Protein 2WQM (pdb70)

InterPro domains:
  IPR000719 Protein kinase domain [PF00069] (34-286)
  IPR000719 Protein kinase domain [PS50011] (34-299)
  IPR000719 Protein kinase domain [SM00220] (34-299)
  IPR001245 Serine-threonine/tyrosine-protein kinase, catalytic domain [PR00109] (111-124)
  IPR001245 Serine-threonine/tyrosine-protein kinase, catalytic domain [PR00109] (151-169)
  IPR001245 Serine-threonine/tyrosine-protein kinase, catalytic domain [PR00109] (217-239)
  IPR001245 Serine-threonine/tyrosine-protein kinase, catalytic domain [PR00109] (263-285)
  IPR008271 Serine/threonine-protein kinase, active site [PS00108] (157-169)
  IPR011009 Protein kinase-like domain superfamily [SSF56112] (18-290)
  IPR017441 Protein kinase, ATP binding site [PS00107] (40-63)

Foldseek 3Di:
DDDDPVQFPADCNQKDFDAFDQDVLTWTWIARNVPRAIWIKGKAQCVVPHDPVRVVVVVVLLVLQQVFDDQQAWHFPDWYADPNIIITIIRDQDAFWQLVVLVVCVVVVHADFPLRLLVLLLLVLVRLVSCVVSVHAQAADDGRQFGAHPVRRTYRHHHVHPDAALCVLVPHDDHQLVSLQSSLQRLVCNGVVDGQQPDDSVVSNVCLQVVVGDQGDCVRDPPLSRVLSVQSSNSDSVSHDGSVVSSVSSVVSNVVVD

Nearest PDB structures (foldseek):
  2wqm-assembly1_A  TM=1.004E+00  e=1.353E-52  Homo sapiens
  2wqn-assembly1_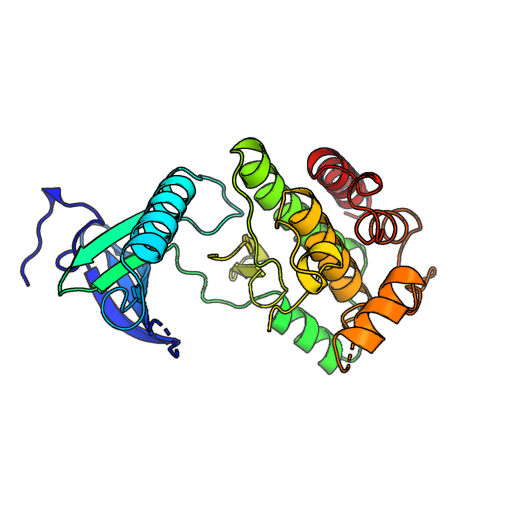A  TM=1.000E+00  e=7.959E-50  Homo sapiens
  5de2-assembly2_B  TM=9.381E-01  e=1.189E-43  Homo sapiens
  8sxn-assembly1_B  TM=9.580E-01  e=3.979E-42  Homo sapiens
  6s75-assembly4_D  TM=9.572E-01  e=4.202E-39  Homo sapiens

Radius of gyration: 19.49 Å; Cα contacts 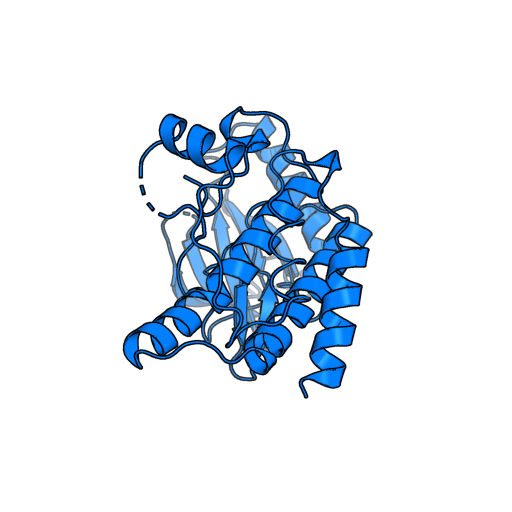(8 Å, |Δi|>4): 424; chains: 1; bounding box: 38×60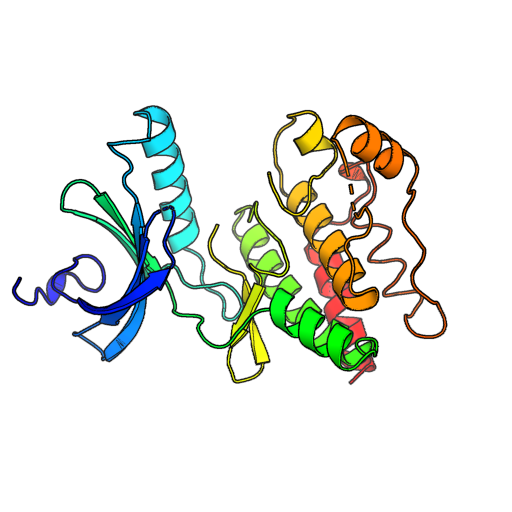×42 Å

Solvent-accessible surface area: 12974 Å² total; per-residue (Å²): 140,81,73,119,88,115,63,25,41,66,7,26,16,0,13,148,73,96,119,100,70,29,74,94,47,66,24,43,67,0,18,0,74,74,81,56,48,77,0,10,0,46,47,34,69,3,83,114,95,57,67,73,71,40,63,61,95,32,64,56,44,16,66,86,3,60,125,4,101,40,92,15,5,4,58,7,72,1,16,26,80,53,104,92,37,4,0,13,0,7,36,35,22,91,56,17,28,2,29,85,11,9,112,104,34,99,146,130,181,131,64,0,35,26,142,24,0,0,91,23,1,14,36,2,0,16,0,0,52,24,0,12,75,106,161,6,21,0,117,45,4,55,2,50,14,0,44,4,34,93,118,21,52,1,26,0,1,32,65,146,84,111,20,35,2,10,16,85,20,101,146,90,56,43,65,52,36,0,0,1,2,6,0,0,2,0,0,6,11,0,0,31,14,85,23,3,22,184,160,90,91,153,38,26,24,94,32,2,100,132,75,80,32,86,120,16,50,82,116,96,1,33,88,76,0,48,81,3,2,63,56,0,5,37,31,56,35,150,136,4,20,93,8,71,110,0,34,68,10,0,90,143,11,61,72,99,41,101

B-factor: mean 45.1, std 18.8, range [15.1, 136.41]

Organism: Homo sapiens (NCBI:txid9606)

GO terms:
  GO:0005515 protein binding (F, IPI)
  GO:0005815 microtubule organizing center (C, IDA)
  GO:0140677 molecular function activator activity (F, IDA)
  GO:0004674 protein serine/threonine kinase activity (F, IDA)
  GO:1900227 positive regulation of NLRP3 inflammasome complex assembly (P, IDA)
  GO:0006468 protein phosphorylation (P, IDA)
  GO:0007346 regulation of mitotic cell cycle (P, IDA)
  GO:0005737 cytoplasm (C, EXP)
  GO:0106310 protein serine kinase activity (F, EXP)
  GO:0051225 spindle assembly (P, TAS)
  GO:0007346 regulation of mitotic cell cycle (P, TAS)
  GO:0032206 positive regulation of telomere maintenance (P, IMP)
  GO:0005654 nucleoplasm (C, IDA)
  GO:0043549 regulation of kinase activity (P, IDA)

CATH classification: 3.30.200.20 (+1 more: 1.10.510.10)

Structure (mmCIF, N/CA/C/O backbone):
data_2WQM
#
_entry.id   2WQM
#
_cell.length_a   46.937
_cell.length_b   132.322
_cell.length_c   133.366
_cell.angle_alpha   90.00
_cell.angle_beta   90.00
_cell.angle_gamma   90.00
#
_symmetry.space_group_name_H-M   'I 2 2 2'
#
loop_
_entity.id
_entity.type
_entity.pdbx_description
1 polymer 'SERINE/THREONINE-PROTEIN KINASE NEK7'
2 non-polymer 'SULFATE ION'
3 non-polymer 'NICKEL (II) ION'
4 water water
#
loop_
_atom_site.group_PDB
_atom_site.id
_atom_site.type_symbol
_atom_site.label_atom_id
_atom_site.label_alt_id
_atom_site.label_comp_id
_atom_site.label_asym_id
_atom_site.label_entity_id
_atom_site.label_seq_id
_atom_site.pdbx_PDB_ins_code
_atom_site.Cartn_x
_atom_site.Cartn_y
_atom_site.Cartn_z
_atom_site.occupancy
_atom_site.B_iso_or_equiv
_atom_site.auth_seq_id
_atom_site.auth_comp_id
_atom_site.auth_asym_id
_atom_site.auth_atom_id
_atom_site.pdbx_PDB_model_num
ATOM 1 N N . LYS A 1 20 ? 8.252 54.949 27.402 1.00 85.66 20 LYS A N 1
ATOM 2 C CA . LYS A 1 20 ? 7.456 55.967 28.081 1.00 86.05 20 LYS A CA 1
ATOM 3 C C . LYS A 1 20 ? 7.391 55.725 29.592 1.00 81.01 20 LYS A C 1
ATOM 4 O O . LYS A 1 20 ? 8.137 54.903 30.133 1.00 82.04 20 LYS A O 1
ATOM 6 N N . ALA A 1 21 ? 6.497 56.444 30.267 1.00 71.40 21 ALA A N 1
ATOM 7 C CA . ALA A 1 21 ? 6.375 56.362 31.723 1.00 63.65 21 ALA A CA 1
ATOM 8 C C . ALA A 1 21 ? 5.503 55.191 32.204 1.00 50.94 21 ALA A C 1
ATOM 9 O O . ALA A 1 21 ? 4.511 54.832 31.565 1.00 51.76 21 ALA A O 1
ATOM 11 N N . LEU A 1 22 ? 5.898 54.621 33.342 1.00 51.07 22 LEU A N 1
ATOM 12 C CA . LEU A 1 22 ? 5.194 53.532 34.032 1.00 44.93 22 LEU A CA 1
ATOM 13 C C . LEU A 1 22 ? 3.695 53.804 34.098 1.00 52.61 22 LEU A C 1
ATOM 14 O O . LEU A 1 22 ? 3.284 54.926 34.397 1.00 49.64 22 LEU A O 1
ATOM 19 N N . ARG A 1 23 ? 2.890 52.777 33.824 1.00 46.85 23 ARG A N 1
ATOM 20 C CA . ARG A 1 23 ? 1.433 52.831 33.981 1.00 40.30 23 ARG A CA 1
ATOM 21 C C . ARG A 1 23 ? 0.960 51.653 34.827 1.00 33.56 23 ARG A C 1
ATOM 22 O O . ARG A 1 23 ? 0.575 50.611 34.291 1.00 34.67 23 ARG A O 1
ATOM 30 N N . PRO A 1 24 ? 1.015 51.800 36.154 1.00 33.88 24 PRO A N 1
ATOM 31 C CA . PRO A 1 24 ? 0.865 50.664 37.076 1.00 40.09 24 PRO A CA 1
ATOM 32 C C . PRO A 1 24 ? -0.486 49.963 36.982 1.00 45.92 24 PRO A C 1
ATOM 33 O O . PRO A 1 24 ? -0.546 48.742 37.172 1.00 49.15 24 PRO A O 1
ATOM 37 N N . ASP A 1 25 ? -1.551 50.709 36.687 1.00 38.90 25 ASP A N 1
ATOM 38 C CA . ASP A 1 25 ? -2.867 50.090 36.537 1.00 35.85 25 ASP A CA 1
ATOM 39 C C . ASP A 1 25 ? -2.860 49.058 35.405 1.00 36.64 25 ASP A C 1
ATOM 40 O O . ASP A 1 25 ? -3.659 48.126 35.404 1.00 36.42 25 ASP A O 1
ATOM 45 N N . MET A 1 26 ? -1.942 49.221 34.453 1.00 35.24 26 MET A N 1
ATOM 46 C CA . MET A 1 26 ? -1.949 48.420 33.225 1.00 35.98 26 MET A CA 1
ATOM 47 C C . MET A 1 26 ? -1.267 47.040 33.304 1.00 34.35 26 MET A C 1
ATOM 48 O O . MET A 1 26 ? -1.292 46.285 32.336 1.00 32.93 26 MET A O 1
ATOM 53 N N . GLY A 1 27 ? -0.682 46.692 34.446 1.00 34.92 27 GLY A N 1
ATOM 54 C CA . GLY A 1 27 ? -0.092 45.365 34.591 1.00 24.32 27 GLY A CA 1
ATOM 55 C C . GLY A 1 27 ? 0.909 45.064 33.491 1.00 31.43 27 GLY A C 1
ATOM 56 O O . GLY A 1 27 ? 1.762 45.902 33.179 1.00 30.56 27 GLY A O 1
ATOM 57 N N . TYR A 1 28 ? 0.796 43.878 32.894 1.00 27.62 28 TYR A N 1
ATOM 58 C CA . TYR A 1 28 ? 1.699 43.439 31.823 1.00 29.08 28 TYR A CA 1
ATOM 59 C C . TYR A 1 28 ? 1.192 43.847 30.447 1.00 30.64 28 TYR A C 1
ATOM 60 O O . TYR A 1 28 ? 1.721 43.398 29.437 1.00 34.50 28 TYR A O 1
ATOM 69 N N . ASN A 1 29 ? 0.176 44.703 30.405 1.00 33.80 29 ASN A N 1
ATOM 70 C CA . ASN A 1 29 ? -0.493 45.022 29.140 1.00 39.77 29 ASN A CA 1
ATOM 71 C C . ASN A 1 29 ? -0.085 46.279 28.407 1.00 41.49 29 ASN A C 1
ATOM 72 O O . ASN A 1 29 ? -0.825 46.781 27.564 1.00 39.80 29 ASN A O 1
ATOM 77 N N . THR A 1 30 ? 1.096 46.783 28.709 1.00 34.55 30 THR A N 1
ATOM 78 C CA . THR A 1 30 ? 1.568 47.949 28.015 1.00 34.10 30 THR A CA 1
ATOM 79 C C . THR A 1 30 ? 3.092 47.922 28.040 1.00 37.76 30 THR A C 1
ATOM 80 O O . THR A 1 30 ? 3.701 47.453 29.009 1.00 34.17 30 THR A O 1
ATOM 84 N N . LEU A 1 31 ? 3.699 48.398 26.958 1.00 37.93 31 LEU A N 1
ATOM 85 C CA . LEU A 1 31 ? 5.146 48.368 26.817 1.00 39.29 31 LEU A CA 1
ATOM 86 C C . LEU A 1 31 ? 5.833 49.210 27.876 1.00 43.37 31 LEU A C 1
ATOM 87 O O . LEU A 1 31 ? 6.950 48.907 28.288 1.00 43.61 31 LEU A O 1
ATOM 92 N N . ALA A 1 32 ? 5.156 50.259 28.325 1.00 38.31 32 ALA A N 1
ATOM 93 C CA . ALA A 1 32 ? 5.724 51.169 29.312 1.00 44.92 32 ALA A CA 1
ATOM 94 C C . ALA A 1 32 ? 6.062 50.478 30.635 1.00 45.29 32 ALA A C 1
ATOM 95 O O . ALA A 1 32 ? 6.865 50.987 31.405 1.00 41.16 32 ALA A O 1
ATOM 97 N N . ASN A 1 33 ? 5.450 49.328 30.909 1.00 34.61 33 ASN A N 1
ATOM 98 C CA . ASN A 1 33 ? 5.734 48.630 32.161 1.00 27.94 33 ASN A CA 1
ATOM 99 C C . ASN A 1 33 ? 6.885 47.606 32.044 1.00 27.80 33 ASN A C 1
ATOM 100 O O . ASN A 1 33 ? 7.151 46.837 32.968 1.00 36.15 33 ASN A O 1
ATOM 105 N N . PHE A 1 34 ? 7.570 47.615 30.904 1.00 27.43 34 PHE A N 1
ATOM 106 C CA . PHE A 1 34 ? 8.716 46.733 30.672 1.00 28.99 34 PHE A CA 1
ATOM 107 C C . PHE A 1 34 ? 9.977 47.491 30.287 1.00 34.69 34 PHE A C 1
ATOM 108 O O . PHE A 1 34 ? 9.914 48.502 29.590 1.00 37.66 34 PHE A O 1
ATOM 116 N N . ARG A 1 35 ? 11.122 46.983 30.732 1.00 30.95 35 ARG A N 1
ATOM 117 C CA . ARG A 1 35 ? 12.420 47.466 30.250 1.00 26.15 35 ARG A CA 1
ATOM 118 C C . ARG A 1 35 ? 13.048 46.393 29.361 1.00 35.56 35 ARG A C 1
ATOM 119 O O . ARG A 1 35 ? 13.350 45.295 29.834 1.00 33.48 35 ARG A O 1
ATOM 127 N N . ILE A 1 36 ? 13.202 46.694 28.071 1.00 34.85 36 ILE A N 1
ATOM 128 C CA . ILE A 1 36 ? 13.838 45.772 27.140 1.00 43.35 36 ILE A CA 1
ATOM 129 C C . ILE A 1 36 ? 15.315 45.666 27.493 1.00 44.79 36 ILE A C 1
ATOM 130 O O . ILE A 1 36 ? 15.992 46.681 27.637 1.00 46.23 36 ILE A O 1
ATOM 135 N N . GLU A 1 37 ? 15.812 44.445 27.637 1.00 37.20 37 GLU A N 1
ATOM 136 C CA . GLU A 1 37 ? 17.209 44.243 27.996 1.00 35.59 37 GLU A CA 1
ATOM 137 C C . GLU A 1 37 ? 18.036 43.818 26.790 1.00 43.20 37 GLU A C 1
ATOM 138 O O . GLU A 1 37 ? 19.175 44.261 26.624 1.00 48.25 37 GLU A O 1
ATOM 144 N N . LYS A 1 38 ? 17.471 42.974 25.934 1.00 40.10 38 LYS A N 1
ATOM 145 C CA . LYS A 1 38 ? 18.247 42.453 24.808 1.00 46.37 38 LYS A CA 1
ATOM 146 C C . LYS A 1 38 ? 17.375 41.830 23.739 1.00 48.51 38 LYS A C 1
ATOM 147 O O . LYS A 1 38 ? 16.327 41.273 24.043 1.00 53.81 38 LYS A O 1
ATOM 153 N N . LYS A 1 39 ? 17.815 41.916 22.488 1.00 51.31 39 LYS A N 1
ATOM 154 C CA . LYS A 1 39 ? 17.184 41.156 21.412 1.00 56.77 39 LYS A CA 1
ATOM 155 C C . LYS A 1 39 ? 17.767 39.742 21.406 1.00 53.74 39 LYS A C 1
ATOM 156 O O . LYS A 1 39 ? 18.978 39.569 21.273 1.00 49.64 39 LYS A O 1
ATOM 162 N N . ILE A 1 40 ? 16.907 38.739 21.575 1.00 52.32 40 ILE A N 1
ATOM 163 C CA . ILE A 1 40 ? 17.357 37.357 21.730 1.00 51.71 40 ILE A CA 1
ATOM 164 C C . ILE A 1 40 ? 16.909 36.441 20.592 1.00 59.43 40 ILE A C 1
ATOM 165 O O . ILE A 1 40 ? 17.212 35.250 20.589 1.00 64.50 40 ILE A O 1
ATOM 170 N N . GLY A 1 41 ? 16.188 37.000 19.631 1.00 65.44 41 GLY A N 1
ATOM 171 C CA . GLY A 1 41 ? 15.638 36.226 18.536 1.00 68.11 41 GLY A CA 1
ATOM 172 C C . GLY A 1 41 ? 15.029 37.153 17.507 1.00 80.82 41 GLY A C 1
ATOM 173 O O . GLY A 1 41 ? 14.694 38.296 17.819 1.00 81.27 41 GLY A O 1
ATOM 174 N N . ARG A 1 42 ? 14.890 36.667 16.277 1.00 93.77 42 ARG A N 1
ATOM 175 C CA . ARG A 1 42 ? 14.372 37.482 15.182 1.00 98.87 42 ARG A CA 1
ATOM 176 C C . ARG A 1 42 ? 13.898 36.607 14.025 1.00 99.81 42 ARG A C 1
ATOM 177 O O . ARG A 1 42 ? 14.060 35.388 14.054 1.00 98.64 42 ARG A O 1
ATOM 179 N N . GLY A 1 43 ? 13.313 37.238 13.011 1.00 102.45 43 GLY A N 1
ATOM 180 C CA . GLY A 1 43 ? 12.805 36.522 11.855 1.00 106.43 43 GLY A CA 1
ATOM 181 C C . GLY A 1 43 ? 11.289 36.506 11.782 1.00 105.74 43 GLY A C 1
ATOM 182 O O . GLY A 1 43 ? 10.685 37.258 11.016 1.00 106.83 43 GLY A O 1
ATOM 183 N N . SER A 1 46 ? 8.464 37.989 13.240 1.00 88.15 46 SER A N 1
ATOM 184 C CA . SER A 1 46 ? 8.482 38.514 14.601 1.00 84.02 46 SER A CA 1
ATOM 185 C C . SER A 1 46 ? 9.901 38.638 15.152 1.00 82.67 46 SER A C 1
ATOM 186 O O . SER A 1 46 ? 10.788 37.863 14.794 1.00 80.86 46 SER A O 1
ATOM 189 N N . GLU A 1 47 ? 10.099 39.610 16.039 1.00 78.73 47 GLU A N 1
ATOM 190 C CA . GLU A 1 47 ? 11.360 39.766 16.756 1.00 72.40 47 GLU A CA 1
ATOM 191 C C . GLU A 1 47 ? 11.147 39.549 18.252 1.00 63.43 47 GLU A C 1
ATOM 192 O O . GLU A 1 47 ? 10.111 39.933 18.792 1.00 62.87 47 GLU A O 1
ATOM 198 N N . VAL A 1 48 ? 12.127 38.941 18.922 1.00 60.32 48 VAL A N 1
ATOM 199 C CA . VAL A 1 48 ? 11.973 38.581 20.333 1.00 53.67 48 VAL A CA 1
ATOM 200 C C . VAL A 1 48 ? 13.013 39.196 21.262 1.00 50.20 48 VAL A C 1
ATOM 201 O O . VAL A 1 48 ? 14.220 39.073 21.041 1.00 52.18 48 VAL A O 1
ATOM 205 N N . TYR A 1 49 ? 12.534 39.837 22.321 1.00 45.68 49 TYR A N 1
ATOM 206 C CA . TYR A 1 49 ? 13.418 40.502 23.266 1.00 44.52 49 TYR A CA 1
ATOM 207 C C . TYR A 1 49 ? 13.291 39.921 24.661 1.00 45.22 49 TYR A C 1
ATOM 208 O O . TYR A 1 49 ? 12.215 39.486 25.071 1.00 45.48 49 TYR A O 1
ATOM 217 N N . ARG A 1 50 ? 14.398 39.920 25.389 1.00 35.02 50 ARG A N 1
ATOM 218 C CA . ARG A 1 50 ? 14.353 39.676 26.814 1.00 29.70 50 ARG A CA 1
ATOM 219 C C . ARG A 1 50 ? 14.051 40.999 27.472 1.00 31.27 50 ARG A C 1
ATOM 220 O O . ARG A 1 50 ? 14.663 42.009 27.141 1.00 39.01 50 ARG A O 1
ATOM 228 N N . ALA A 1 51 ? 13.096 41.000 28.393 1.00 31.75 51 ALA A N 1
ATOM 229 C CA . ALA A 1 51 ? 12.702 42.224 29.065 1.00 36.00 51 ALA A CA 1
ATOM 230 C C . ALA A 1 51 ? 12.374 41.922 30.522 1.00 33.10 51 ALA A C 1
ATOM 231 O O . ALA A 1 51 ? 12.296 40.768 30.920 1.00 31.38 51 ALA A O 1
ATOM 233 N N . ALA A 1 52 ? 12.226 42.966 31.322 1.00 33.44 52 ALA A N 1
ATOM 234 C CA . ALA A 1 52 ? 11.818 42.795 32.707 1.00 35.09 52 ALA A CA 1
ATOM 235 C C . ALA A 1 52 ? 10.568 43.603 32.917 1.00 34.86 52 ALA A C 1
ATOM 236 O O . ALA A 1 52 ? 10.499 44.755 32.470 1.00 29.41 52 ALA A O 1
ATOM 238 N N . CYS A 1 53 ? 9.593 43.015 33.604 1.00 32.24 53 CYS A N 1
ATOM 239 C CA . CYS A 1 53 ? 8.440 43.781 34.067 1.00 34.06 53 CYS A CA 1
ATOM 240 C C . CYS A 1 53 ? 8.853 44.668 35.231 1.00 35.97 53 CYS A C 1
ATOM 241 O O . CYS A 1 53 ? 9.325 44.188 36.267 1.00 33.96 53 CYS A O 1
ATOM 244 N N . LEU A 1 54 ? 8.683 45.972 35.061 1.00 29.65 54 LEU A N 1
ATOM 245 C CA . LEU A 1 54 ? 9.192 46.917 36.050 1.00 28.49 54 LEU A CA 1
ATOM 246 C C . LEU A 1 54 ? 8.356 46.946 37.339 1.00 39.86 54 LEU A C 1
ATOM 247 O O . LEU A 1 54 ? 8.831 47.383 38.391 1.00 34.02 54 LEU A O 1
ATOM 252 N N . LEU A 1 55 ? 7.117 46.468 37.261 1.00 36.87 55 LEU A N 1
ATOM 253 C CA . LEU A 1 55 ? 6.246 46.462 38.433 1.00 37.29 55 LEU A CA 1
ATOM 254 C C . LEU A 1 55 ? 6.709 45.449 39.469 1.00 38.58 55 LEU A C 1
ATOM 255 O O . LEU A 1 55 ? 6.595 45.689 40.665 1.00 35.21 55 LEU A O 1
ATOM 260 N N . ASP A 1 56 ? 7.252 44.326 39.007 1.00 33.76 56 ASP A N 1
ATOM 261 C CA . ASP A 1 56 ? 7.554 43.220 39.908 1.00 34.04 56 ASP A CA 1
ATOM 262 C C . ASP A 1 56 ? 8.920 42.559 39.679 1.00 37.11 56 ASP A C 1
ATOM 263 O O . ASP A 1 56 ? 9.294 41.642 40.415 1.00 36.81 56 ASP A O 1
ATOM 268 N N . GLY A 1 57 ? 9.651 43.021 38.668 1.00 31.94 57 GLY A N 1
ATOM 269 C CA . GLY A 1 57 ? 10.991 42.516 38.383 1.00 27.07 57 GLY A CA 1
ATOM 270 C C . GLY A 1 57 ? 11.019 41.156 37.705 1.00 33.56 57 GLY A C 1
ATOM 271 O O . GLY A 1 57 ? 12.085 40.565 37.537 1.00 30.56 57 GLY A O 1
ATOM 272 N N . VAL A 1 58 ? 9.851 40.656 37.299 1.00 29.60 58 VAL A N 1
ATOM 273 C CA . VAL A 1 58 ? 9.761 39.368 36.610 1.00 24.69 58 VAL A CA 1
ATOM 274 C C . VAL A 1 58 ? 10.338 39.454 35.189 1.00 30.21 58 VAL A C 1
ATOM 275 O O . VAL A 1 58 ? 9.983 40.343 34.421 1.00 31.39 58 VAL A O 1
ATOM 279 N N . PRO A 1 59 ? 11.222 38.516 34.826 1.00 31.82 59 PRO A N 1
ATOM 280 C CA . PRO A 1 59 ? 11.785 38.479 33.466 1.00 31.67 59 PRO A CA 1
ATOM 281 C C . PRO A 1 59 ? 10.818 37.877 32.440 1.00 27.34 59 PRO A C 1
ATOM 282 O O . PRO A 1 59 ? 10.151 36.910 32.761 1.00 29.10 59 PRO A O 1
ATOM 286 N N . VAL A 1 60 ? 10.768 38.415 31.223 1.00 31.18 60 VAL A N 1
ATOM 287 C CA . VAL A 1 60 ? 9.841 37.926 30.218 1.00 30.11 60 VAL A CA 1
ATOM 288 C C . VAL A 1 60 ? 10.473 37.896 28.851 1.00 31.62 60 VAL A C 1
ATOM 289 O O . VAL A 1 60 ? 11.457 38.596 28.598 1.00 31.29 60 VAL A O 1
ATOM 293 N N . ALA A 1 61 ? 9.902 37.086 27.960 1.00 30.20 61 ALA A N 1
ATOM 294 C CA . ALA A 1 61 ? 10.190 37.216 26.537 1.00 27.49 61 ALA A CA 1
ATOM 295 C C . ALA A 1 61 ? 9.113 38.098 25.923 1.00 37.36 61 ALA A C 1
ATOM 296 O O . ALA A 1 61 ? 7.923 37.876 26.120 1.00 35.88 61 ALA A O 1
ATOM 298 N N . LEU A 1 62 ? 9.539 39.136 25.219 1.00 41.67 62 LEU A N 1
ATOM 299 C CA . LEU A 1 62 ? 8.617 40.049 24.573 1.00 39.95 62 LEU A CA 1
ATOM 300 C C . LEU A 1 62 ? 8.746 39.855 23.070 1.00 44.48 62 LEU A C 1
ATOM 301 O O . LEU A 1 62 ? 9.793 40.137 22.483 1.00 51.81 62 LEU A O 1
ATOM 306 N N . LYS A 1 63 ? 7.686 39.343 22.457 1.00 41.42 63 LYS A N 1
ATOM 307 C CA . LYS A 1 63 ? 7.672 39.046 21.025 1.00 43.99 63 LYS A CA 1
ATOM 308 C C . LYS A 1 63 ? 6.885 40.137 20.287 1.00 54.55 63 LYS A C 1
ATOM 309 O O . LYS A 1 63 ? 5.748 40.447 20.659 1.00 53.89 63 LYS A O 1
ATOM 315 N N . LYS A 1 64 ? 7.488 40.732 19.258 1.00 52.21 64 LYS A N 1
ATOM 316 C CA . LYS A 1 64 ? 6.808 41.764 18.473 1.00 49.81 64 LYS A CA 1
ATOM 317 C C . LYS A 1 64 ? 6.479 41.296 17.053 1.00 59.67 64 LYS A C 1
ATOM 318 O O . LYS A 1 64 ? 7.373 41.012 16.255 1.00 65.48 64 LYS A O 1
ATOM 324 N N . VAL A 1 65 ? 5.186 41.219 16.749 1.00 64.06 65 VAL A N 1
ATOM 325 C CA . VAL A 1 65 ? 4.714 40.706 15.467 1.00 60.94 65 VAL A CA 1
ATOM 326 C C . VAL A 1 65 ? 4.088 41.804 14.608 1.00 74.80 65 VAL A C 1
ATOM 327 O O . VAL A 1 65 ? 3.187 42.517 15.055 1.00 74.35 65 VAL A O 1
ATOM 331 N N . GLN A 1 66 ? 4.565 41.932 13.372 1.00 86.14 66 GLN A N 1
ATOM 332 C CA . GLN A 1 66 ? 4.025 42.920 12.440 1.00 90.48 66 GLN A CA 1
ATOM 333 C C . GLN A 1 66 ? 2.769 42.387 11.762 1.00 89.79 66 GLN A C 1
ATOM 334 O O . GLN A 1 66 ? 2.799 41.986 10.598 1.00 90.95 66 GLN A O 1
ATOM 340 N N . ILE A 1 67 ? 1.664 42.387 12.499 1.00 84.80 67 ILE A N 1
ATOM 341 C CA . ILE A 1 67 ? 0.421 41.816 11.999 1.00 79.60 67 ILE A CA 1
ATOM 342 C C . ILE A 1 67 ? -0.278 42.723 10.990 1.00 77.12 67 ILE A C 1
ATOM 343 O O . ILE A 1 67 ? -1.255 42.321 10.365 1.00 72.54 67 ILE A O 1
ATOM 348 N N . PHE A 1 68 ? 0.217 43.946 10.830 1.00 82.84 68 PHE A N 1
ATOM 349 C CA . PHE A 1 68 ? -0.372 44.859 9.855 1.00 93.26 68 PHE A CA 1
ATOM 350 C C . PHE A 1 68 ? 0.467 44.963 8.586 1.00 101.84 68 PHE A C 1
ATOM 351 O O . PHE A 1 68 ? 0.084 45.640 7.634 1.00 111.20 68 PHE A O 1
ATOM 359 N N . ASP A 1 69 ? 1.610 44.286 8.576 1.00 101.56 69 ASP A N 1
ATOM 360 C CA . ASP A 1 69 ? 2.500 44.314 7.422 1.00 103.64 69 ASP A CA 1
ATOM 361 C C . ASP A 1 69 ? 2.638 42.936 6.791 1.00 98.48 69 ASP A C 1
ATOM 362 O O . ASP A 1 69 ? 3.425 42.751 5.865 1.00 100.81 69 ASP A O 1
ATOM 367 N N . LEU A 1 70 ? 1.874 41.971 7.292 1.00 92.45 70 LEU A N 1
ATOM 368 C CA . LEU A 1 70 ? 1.996 40.598 6.817 1.00 92.34 70 LEU A CA 1
ATOM 369 C C . LEU A 1 70 ? 0.728 39.783 7.041 1.00 92.40 70 LEU A C 1
ATOM 370 O O . LEU A 1 70 ? 0.693 38.587 6.747 1.00 92.97 70 LEU A O 1
ATOM 372 N N . MET A 1 71 ? -0.316 40.428 7.551 1.00 89.25 71 MET A N 1
ATOM 373 C CA . MET A 1 71 ? -1.513 39.700 7.953 1.00 81.55 71 MET A CA 1
ATOM 374 C C . MET A 1 71 ? -2.791 40.309 7.389 1.00 86.01 71 MET A C 1
ATOM 375 O O . MET A 1 71 ? -2.955 41.527 7.382 1.00 87.85 71 MET A O 1
ATOM 380 N N . ASP A 1 72 ? -3.691 39.447 6.918 1.00 93.76 72 ASP A N 1
ATOM 381 C CA . ASP A 1 72 ? -4.987 39.870 6.390 1.00 99.80 72 ASP A CA 1
ATOM 382 C C . ASP A 1 72 ? -5.965 40.108 7.531 1.00 102.38 72 ASP A C 1
ATOM 383 O O . ASP A 1 72 ? -5.776 39.591 8.632 1.00 100.10 72 ASP A O 1
ATOM 385 N N . ALA A 1 73 ? -7.011 40.887 7.271 1.00 103.55 73 ALA A N 1
ATOM 386 C CA . ALA A 1 73 ? -7.986 41.211 8.308 1.00 98.36 73 ALA A CA 1
ATOM 387 C C . ALA A 1 73 ? -8.472 39.954 9.024 1.00 95.36 73 ALA A C 1
ATOM 388 O O . ALA A 1 73 ? -8.630 39.951 10.245 1.00 87.92 73 ALA A O 1
ATOM 390 N N . LYS A 1 74 ? -8.690 38.887 8.258 1.00 102.58 74 LYS A N 1
ATOM 391 C CA . LYS A 1 74 ? -9.211 37.630 8.797 1.00 104.42 74 LYS A CA 1
ATOM 392 C C . LYS A 1 74 ? -8.169 36.863 9.610 1.00 100.70 74 LYS A C 1
ATOM 393 O O . LYS A 1 74 ? -8.434 36.449 10.740 1.00 98.40 74 LYS A O 1
ATOM 395 N N . ALA A 1 75 ? -6.989 36.668 9.030 1.00 97.66 75 ALA A N 1
ATOM 396 C CA . ALA A 1 75 ? -5.897 36.008 9.738 1.00 93.09 75 ALA A CA 1
ATOM 397 C C . ALA A 1 75 ? -5.584 36.717 11.058 1.00 87.55 75 ALA A C 1
ATOM 398 O O . ALA A 1 75 ? -5.224 36.073 12.042 1.00 82.10 75 ALA A O 1
ATOM 400 N N . ARG A 1 76 ? -5.730 38.042 11.070 1.00 84.73 76 ARG A N 1
ATOM 401 C CA . ARG A 1 76 ? -5.489 38.847 12.268 1.00 73.54 76 ARG A CA 1
ATOM 402 C C . ARG A 1 76 ? -6.449 38.513 13.403 1.00 69.26 76 ARG A C 1
ATOM 403 O O . ARG A 1 76 ? -6.038 38.396 14.556 1.00 73.16 76 ARG A O 1
ATOM 411 N N . ALA A 1 77 ? -7.727 38.371 13.074 1.00 64.28 77 ALA A N 1
ATOM 412 C CA . ALA A 1 77 ? -8.729 38.003 14.066 1.00 66.61 77 ALA A CA 1
ATOM 413 C C . ALA A 1 77 ? -8.519 36.573 14.573 1.00 68.01 77 ALA A C 1
ATOM 414 O O . ALA A 1 77 ? -8.727 36.291 15.753 1.00 65.11 77 ALA A O 1
ATOM 416 N N . ASP A 1 78 ? -8.113 35.674 13.677 1.00 72.41 78 ASP A N 1
ATOM 417 C CA . ASP A 1 78 ? -7.881 34.274 14.035 1.00 74.05 78 ASP A CA 1
ATOM 418 C C . ASP A 1 78 ? -6.698 34.159 14.992 1.00 64.56 78 ASP A C 1
ATOM 419 O O . ASP A 1 78 ? -6.777 33.518 16.042 1.00 58.86 78 ASP A O 1
ATOM 424 N N . CYS A 1 79 ? -5.597 34.786 14.601 1.00 62.31 79 CYS A N 1
ATOM 425 C CA . CYS A 1 79 ? -4.393 34.848 15.412 1.00 60.46 79 CYS A CA 1
ATOM 426 C C . CYS A 1 79 ? -4.687 35.429 16.797 1.00 58.24 79 CYS A C 1
ATOM 427 O O . CYS A 1 79 ? -4.221 34.906 17.808 1.00 50.69 79 CYS A O 1
ATOM 430 N N . ILE A 1 80 ? -5.475 36.500 16.840 1.00 58.14 80 ILE A N 1
ATOM 431 C CA . ILE A 1 80 ? -5.823 37.141 18.108 1.00 56.44 80 ILE A CA 1
ATOM 432 C C . ILE A 1 80 ? -6.747 36.286 18.977 1.00 51.16 80 ILE A C 1
ATOM 433 O O . ILE A 1 80 ? -6.530 36.148 20.180 1.00 46.59 80 ILE A O 1
ATOM 438 N N . LYS A 1 81 ? -7.780 35.716 18.367 1.00 53.24 81 LYS A N 1
ATOM 439 C CA . LYS A 1 81 ? -8.678 34.828 19.087 1.00 49.40 81 LYS A CA 1
ATOM 440 C C . LYS A 1 81 ? -7.882 33.652 19.651 1.00 47.15 81 LYS A C 1
ATOM 441 O O . LYS A 1 81 ? -8.126 33.203 20.769 1.00 48.53 81 LYS A O 1
ATOM 443 N N . GLU A 1 82 ? -6.911 33.169 18.882 1.00 46.79 82 GLU A N 1
ATOM 444 C CA . GLU A 1 82 ? -6.089 32.053 19.329 1.00 44.40 82 GLU A CA 1
ATOM 445 C C . GLU A 1 82 ? -5.242 32.467 20.539 1.00 51.06 82 GLU A C 1
ATOM 446 O O . GLU A 1 82 ? -5.188 31.738 21.537 1.00 43.42 82 GLU A O 1
ATOM 452 N N . ILE A 1 83 ? -4.599 33.636 20.466 1.00 51.19 83 ILE A N 1
ATOM 453 C CA . ILE A 1 83 ? -3.779 34.110 21.589 1.00 48.09 83 ILE A CA 1
ATOM 454 C C . ILE A 1 83 ? -4.632 34.279 22.841 1.00 37.64 83 ILE A C 1
ATOM 455 O O . ILE A 1 83 ? -4.186 33.979 23.951 1.00 44.95 83 ILE A O 1
ATOM 460 N N . ASP A 1 84 ? -5.860 34.757 22.666 1.00 34.25 84 ASP A N 1
ATOM 461 C CA . ASP A 1 84 ? -6.769 34.899 23.798 1.00 38.76 84 ASP A CA 1
ATOM 462 C C . ASP A 1 84 ? -7.064 33.554 24.465 1.00 40.49 84 ASP A C 1
ATOM 463 O O . ASP A 1 84 ? -7.131 33.460 25.690 1.00 36.43 84 ASP A O 1
ATOM 468 N N . LEU A 1 85 ? -7.236 32.508 23.666 1.00 38.50 85 LEU A N 1
ATOM 469 C CA . LEU A 1 85 ? -7.410 31.180 24.246 1.00 43.24 85 LEU A CA 1
ATOM 470 C C . LEU A 1 85 ? -6.141 30.747 24.980 1.00 38.89 85 LEU A C 1
ATOM 471 O O . LEU A 1 85 ? -6.215 30.180 26.075 1.00 37.97 85 LEU A O 1
ATOM 476 N N . LEU A 1 86 ? -4.981 31.019 24.380 1.00 35.89 86 LEU A N 1
ATOM 477 C CA . LEU A 1 86 ? -3.692 30.659 24.995 1.00 35.13 86 LEU A CA 1
ATOM 478 C C . LEU A 1 86 ? -3.466 31.336 26.354 1.00 31.71 86 LEU A C 1
ATOM 479 O O . LEU A 1 86 ? -2.902 30.746 27.277 1.00 29.41 86 LEU A O 1
ATOM 484 N N . LYS A 1 87 ? -3.926 32.570 26.492 1.00 31.67 87 LYS A N 1
ATOM 485 C CA . LYS A 1 87 ? -3.700 33.314 27.736 1.00 27.90 87 LYS A CA 1
ATOM 486 C C . LYS A 1 87 ? -4.438 32.725 28.932 1.00 34.67 87 LYS A C 1
ATOM 487 O O . LY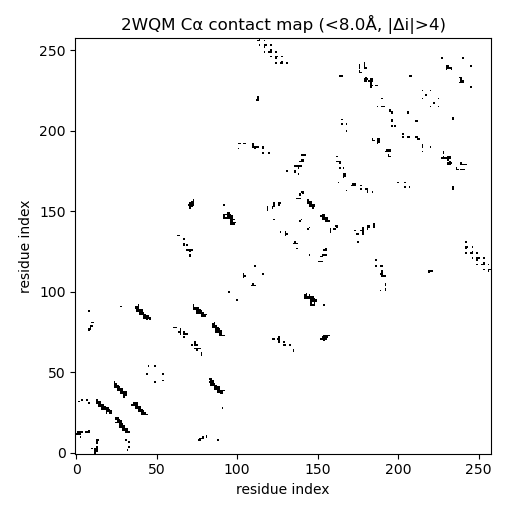S A 1 87 ? -4.100 33.008 30.079 1.00 34.97 87 LYS A O 1
ATOM 493 N N . GLN A 1 88 ? -5.454 31.909 28.660 1.00 37.98 88 GLN A N 1
ATOM 494 C CA . GLN A 1 88 ? -6.219 31.289 29.728 1.00 27.99 88 GLN A CA 1
ATOM 495 C C . GLN A 1 88 ? -5.504 30.070 30.313 1.00 37.08 88 GLN A C 1
ATOM 496 O O . GLN A 1 88 ? -5.843 29.607 31.401 1.00 37.22 88 GLN A O 1
ATOM 502 N N . LEU A 1 89 ? -4.508 29.564 29.591 1.00 32.90 89 LEU A N 1
ATOM 503 C CA . LEU A 1 89 ? -3.749 28.393 30.038 1.00 36.04 89 LEU A CA 1
ATOM 504 C C . LEU A 1 89 ? -2.948 28.704 31.289 1.00 36.18 89 LEU A C 1
ATOM 505 O O . LEU A 1 89 ? -2.520 29.830 31.492 1.00 35.40 89 LEU A O 1
ATOM 510 N N . ASN A 1 90 ? -2.752 27.699 32.130 1.00 35.09 90 ASN A N 1
ATOM 511 C CA . ASN A 1 90 ? -2.045 27.891 33.385 1.00 34.71 90 ASN A CA 1
ATOM 512 C C . ASN A 1 90 ? -1.510 26.567 33.917 1.00 33.86 90 ASN A C 1
ATOM 513 O O . ASN A 1 90 ? -2.213 25.823 34.592 1.00 33.54 90 ASN A O 1
ATOM 518 N N . HIS A 1 91 ? -0.249 26.282 33.609 1.00 32.46 91 HIS A N 1
ATOM 519 C CA . HIS A 1 91 ? 0.349 25.006 33.962 1.00 32.41 91 HIS A CA 1
ATOM 520 C C . HIS A 1 91 ? 1.875 25.189 34.035 1.00 31.75 91 HIS A C 1
ATOM 521 O O . HIS A 1 91 ? 2.464 25.938 33.254 1.00 31.59 91 HIS A O 1
ATOM 528 N N . PRO A 1 92 ? 2.505 24.535 35.007 1.00 30.16 92 PRO A N 1
ATOM 529 C CA . PRO A 1 92 ? 3.957 24.603 35.230 1.00 31.21 92 PRO A CA 1
ATOM 530 C C . PRO A 1 92 ? 4.774 24.143 34.005 1.00 33.89 92 PRO A C 1
ATOM 531 O O . PRO A 1 92 ? 5.925 24.554 33.860 1.00 34.27 92 PRO A O 1
ATOM 535 N N . ASN A 1 93 ? 4.201 23.300 33.142 1.00 31.52 93 ASN A N 1
ATOM 536 C CA . ASN A 1 93 ? 4.980 22.752 32.028 1.00 29.59 93 ASN A CA 1
ATOM 537 C C . ASN A 1 93 ? 4.614 23.354 30.670 1.00 28.47 93 ASN A C 1
ATOM 538 O O . ASN A 1 93 ? 5.016 22.850 29.618 1.00 31.51 93 ASN A O 1
ATOM 543 N N . VAL A 1 94 ? 3.846 24.431 30.704 1.00 30.03 94 VAL A N 1
ATOM 544 C CA . VAL A 1 94 ? 3.464 25.151 29.500 1.00 33.41 94 VAL A CA 1
ATOM 545 C C . VAL A 1 94 ? 3.933 26.596 29.641 1.00 34.77 94 VAL A C 1
ATOM 546 O O . VAL A 1 94 ? 3.701 27.216 30.677 1.00 33.51 94 VAL A O 1
ATOM 550 N N . ILE A 1 95 ? 4.596 27.134 28.621 1.00 36.72 95 ILE A N 1
ATOM 551 C CA . ILE A 1 95 ? 5.033 28.537 28.668 1.00 36.63 95 ILE A CA 1
ATOM 552 C C . ILE A 1 95 ? 3.827 29.469 28.900 1.00 37.94 95 ILE A C 1
ATOM 553 O O . ILE A 1 95 ? 2.852 29.424 28.172 1.00 32.67 95 ILE A O 1
ATOM 558 N N . LYS A 1 96 ? 3.899 30.295 29.931 1.00 37.75 96 LYS A N 1
ATOM 559 C CA . LYS A 1 96 ? 2.789 31.167 30.307 1.00 31.70 96 LYS A CA 1
ATOM 560 C C . LYS A 1 96 ? 2.677 32.325 29.317 1.00 25.76 96 LYS A C 1
ATOM 561 O O . LYS A 1 96 ? 3.684 32.917 28.924 1.00 33.31 96 LYS A O 1
ATOM 567 N N . TYR A 1 97 ? 1.464 32.624 28.879 1.00 27.04 97 TYR A N 1
ATOM 568 C CA . TYR A 1 97 ? 1.244 33.804 28.052 1.00 33.46 97 TYR A CA 1
ATOM 569 C C . TYR A 1 97 ? 0.726 34.880 28.982 1.00 31.81 97 TYR A C 1
ATOM 570 O O . TYR A 1 97 ? -0.439 34.865 29.335 1.00 31.39 97 TYR A O 1
ATOM 579 N N . TYR A 1 98 ? 1.590 35.803 29.395 1.00 34.22 98 TYR A N 1
ATOM 580 C CA . TYR A 1 98 ? 1.188 36.807 30.380 1.00 29.96 98 TYR A CA 1
ATOM 581 C C . TYR A 1 98 ? 0.213 37.810 29.812 1.00 32.38 98 TYR A C 1
ATOM 582 O O . TYR A 1 98 ? -0.706 38.230 30.495 1.00 31.49 98 TYR A O 1
ATOM 591 N N . ALA A 1 99 ? 0.434 38.223 28.572 1.00 29.55 99 ALA A N 1
ATOM 592 C CA . ALA A 1 99 ? -0.406 39.245 27.991 1.00 34.53 99 ALA A CA 1
ATOM 593 C C . ALA A 1 99 ? -0.203 39.315 26.491 1.00 34.59 99 ALA A C 1
ATOM 594 O O . ALA A 1 99 ? 0.773 38.791 25.953 1.00 31.10 99 ALA A O 1
ATOM 596 N N . SER A 1 100 ? -1.139 39.963 25.817 1.00 32.03 100 SER A N 1
ATOM 597 C CA . SER A 1 100 ? -0.950 40.332 24.422 1.00 41.23 100 SER A CA 1
ATOM 598 C C . SER A 1 100 ? -1.762 41.580 24.181 1.00 46.94 100 SER A C 1
ATOM 599 O O . SER A 1 100 ? -2.852 41.739 24.741 1.00 45.31 100 SER A O 1
ATOM 602 N N . PHE A 1 101 ? -1.221 42.476 23.369 1.00 44.98 101 PHE A N 1
ATOM 603 C CA . PHE A 1 101 ? -1.867 43.755 23.128 1.00 46.21 101 PHE A CA 1
ATOM 604 C C . PHE A 1 101 ? -1.304 44.408 21.869 1.00 50.34 101 PHE A C 1
ATOM 605 O O . PHE A 1 101 ? -0.166 44.149 21.480 1.00 45.19 101 PHE A O 1
ATOM 613 N N . ILE A 1 102 ? -2.115 45.239 21.226 1.00 48.80 102 ILE A N 1
ATOM 614 C CA . ILE A 1 102 ? -1.659 46.012 20.087 1.00 50.30 102 ILE A CA 1
ATOM 615 C C . ILE A 1 102 ? -1.091 47.321 20.603 1.00 55.37 102 ILE A C 1
ATOM 616 O O . ILE A 1 102 ? -1.725 47.992 21.418 1.00 55.31 102 ILE A O 1
ATOM 621 N N . GLU A 1 103 ? 0.107 47.670 20.139 1.00 55.18 103 GLU A N 1
ATOM 622 C CA . GLU A 1 103 ? 0.726 48.951 20.466 1.00 53.12 103 GLU A CA 1
ATOM 623 C C . GLU A 1 103 ? 1.800 49.284 19.437 1.00 57.60 103 GLU A C 1
ATOM 624 O O . GLU A 1 103 ? 2.587 48.424 19.060 1.00 56.81 103 GLU A O 1
ATOM 630 N N . ASP A 1 104 ? 1.830 50.534 18.984 1.00 69.05 104 ASP A N 1
ATOM 631 C CA . ASP A 1 104 ? 2.776 50.953 17.951 1.00 70.27 104 ASP A CA 1
ATOM 632 C C . ASP A 1 104 ? 2.523 50.167 16.670 1.00 66.61 104 ASP A C 1
ATOM 633 O O . ASP A 1 104 ? 3.456 49.814 15.945 1.00 62.57 104 ASP A O 1
ATOM 638 N N . ASN A 1 105 ? 1.249 49.889 16.418 1.00 65.25 105 ASN A N 1
ATOM 639 C CA . ASN A 1 105 ? 0.813 49.189 15.215 1.00 70.10 105 ASN A CA 1
ATOM 640 C C . ASN A 1 105 ? 1.355 47.770 15.116 1.00 67.55 105 ASN A C 1
ATOM 641 O O . ASN A 1 105 ? 1.507 47.229 14.020 1.00 69.75 105 ASN A O 1
ATOM 646 N N . GLU A 1 106 ? 1.640 47.171 16.268 1.00 63.47 106 GLU A N 1
ATOM 647 C CA . GLU A 1 106 ? 2.206 45.828 16.321 1.00 62.80 106 GLU A CA 1
ATOM 648 C C . GLU A 1 106 ? 1.518 44.988 17.387 1.00 56.73 106 GLU A C 1
ATOM 649 O O . GLU A 1 106 ? 1.014 45.515 18.379 1.00 56.68 106 GLU A O 1
ATOM 655 N N . LEU A 1 107 ? 1.495 43.679 17.176 1.00 51.42 107 LEU A N 1
ATOM 656 C CA . LEU A 1 107 ? 1.023 42.762 18.197 1.00 49.60 107 LEU A CA 1
ATOM 657 C C . LEU A 1 107 ? 2.195 42.487 19.139 1.00 48.93 107 LEU A C 1
ATOM 658 O O . LEU A 1 107 ? 3.288 42.131 18.691 1.00 50.33 107 LEU A O 1
ATOM 663 N N . ASN A 1 108 ? 1.984 42.703 20.435 1.00 45.63 108 ASN A N 1
ATOM 664 C CA . ASN A 1 108 ? 2.995 42.396 21.446 1.00 42.09 108 ASN A CA 1
ATOM 665 C C . ASN A 1 108 ? 2.518 41.244 22.320 1.00 42.09 108 ASN A C 1
ATOM 666 O O . ASN A 1 108 ? 1.480 41.344 22.977 1.00 43.04 108 ASN A O 1
ATOM 671 N N . ILE A 1 109 ? 3.266 40.146 22.314 1.00 39.20 109 ILE A N 1
ATOM 672 C CA . ILE A 1 109 ? 2.942 38.995 23.150 1.00 39.87 109 ILE A CA 1
ATOM 673 C C . ILE A 1 109 ? 3.988 38.897 24.263 1.00 40.32 109 ILE A C 1
ATOM 674 O O . ILE A 1 109 ? 5.185 38.899 23.993 1.00 40.47 109 ILE A O 1
ATOM 679 N N . VAL A 1 110 ? 3.536 38.824 25.511 1.00 37.49 110 VAL A N 1
ATOM 680 C CA . VAL A 1 110 ? 4.458 38.756 26.641 1.00 38.41 110 VAL A CA 1
ATOM 681 C C . VAL A 1 110 ? 4.444 37.347 27.205 1.00 34.83 110 VAL A C 1
ATOM 682 O O . VAL A 1 110 ? 3.407 36.869 27.657 1.00 37.80 110 VAL A O 1
ATOM 686 N N . LEU A 1 111 ? 5.598 36.690 27.171 1.00 36.39 111 LEU A N 1
ATOM 687 C CA . LEU A 1 111 ? 5.703 35.272 27.497 1.00 35.30 111 LEU A CA 1
ATOM 688 C C . LEU A 1 111 ? 6.666 35.026 28.642 1.00 37.49 111 LEU A C 1
ATOM 689 O O . LEU A 1 111 ? 7.637 35.773 28.827 1.00 28.05 111 LEU A O 1
ATOM 694 N N . GLU A 1 112 ? 6.403 33.958 29.390 1.00 32.93 112 GLU A N 1
ATOM 695 C CA . GLU A 1 112 ? 7.359 33.429 30.349 1.00 38.28 112 GLU A CA 1
ATOM 696 C C . GLU A 1 112 ? 8.684 33.204 29.614 1.00 35.40 112 GLU A C 1
ATOM 697 O O . GLU A 1 112 ? 8.697 32.697 28.496 1.00 35.73 112 GLU A O 1
ATOM 703 N N . LEU A 1 113 ? 9.789 33.619 30.227 1.00 34.27 113 LEU A N 1
ATOM 704 C CA . LEU A 1 113 ? 11.095 33.500 29.593 1.00 34.06 113 LEU A CA 1
ATOM 705 C C . LEU A 1 113 ? 11.682 32.111 29.849 1.00 35.13 113 LEU A C 1
ATOM 706 O O . LEU A 1 113 ? 11.794 31.685 30.990 1.00 38.16 113 LEU A O 1
ATOM 711 N N . ALA A 1 114 ? 12.029 31.399 28.78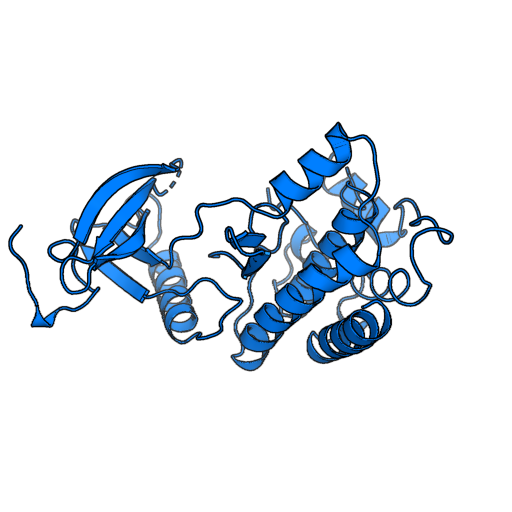4 1.00 39.57 114 ALA A N 1
ATOM 712 C CA . ALA A 1 114 ? 12.680 30.091 28.907 1.00 44.00 114 ALA A CA 1
ATOM 713 C C . ALA A 1 114 ? 13.979 30.224 28.144 1.00 48.64 114 ALA A C 1
ATOM 714 O O . ALA A 1 114 ? 14.005 30.175 26.909 1.00 47.32 114 ALA A O 1
ATOM 716 N N A ASP A 1 115 ? 15.063 30.346 28.898 0.50 47.86 115 ASP A N 1
ATOM 717 N N B ASP A 1 115 ? 15.062 30.411 28.892 0.50 47.86 115 ASP A N 1
ATOM 718 C CA A ASP A 1 115 ? 16.298 30.897 28.375 0.50 50.10 115 ASP A CA 1
ATOM 719 C CA B ASP A 1 115 ? 16.318 30.918 28.349 0.50 50.14 115 ASP A CA 1
ATOM 720 C C A ASP A 1 115 ? 17.453 29.911 28.378 0.50 53.99 115 ASP A C 1
ATOM 721 C C B ASP A 1 115 ? 17.454 29.899 28.359 0.50 53.97 115 ASP A C 1
ATOM 722 O O A ASP A 1 115 ? 18.447 30.104 27.677 0.50 56.20 115 ASP A O 1
ATOM 723 O O B ASP A 1 115 ? 18.438 30.058 27.637 0.50 56.37 115 ASP A O 1
ATOM 732 N N . ALA A 1 116 ? 17.319 28.862 29.180 1.00 49.76 116 ALA A N 1
ATOM 733 C CA . ALA A 1 116 ? 18.431 27.968 29.468 1.00 51.21 116 ALA A CA 1
ATOM 734 C C . ALA A 1 116 ? 18.708 26.844 28.464 1.00 57.58 116 ALA A C 1
ATOM 735 O O . ALA A 1 116 ? 19.763 26.210 28.528 1.00 69.75 116 ALA A O 1
ATOM 737 N N . GLY A 1 117 ? 17.794 26.593 27.537 1.00 48.83 117 GLY A N 1
ATOM 738 C CA . GLY A 1 117 ? 17.982 25.481 26.611 1.00 49.05 117 GLY A CA 1
ATOM 739 C C . GLY A 1 117 ? 16.686 24.753 26.269 1.00 49.23 117 GLY A C 1
ATOM 740 O O . GLY A 1 117 ? 15.604 25.130 26.742 1.00 38.84 117 GLY A O 1
ATOM 741 N N . ASP A 1 118 ? 16.804 23.708 25.452 1.00 43.84 118 ASP A N 1
ATOM 742 C CA . ASP A 1 118 ? 15.661 22.979 24.923 1.00 44.31 118 ASP A CA 1
ATOM 743 C C . ASP A 1 118 ? 16.034 21.541 24.590 1.00 47.45 118 ASP A C 1
ATOM 744 O O . ASP A 1 118 ? 17.196 21.142 24.685 1.00 44.79 118 ASP A O 1
ATOM 749 N N . LEU A 1 119 ? 15.036 20.775 24.169 1.00 42.78 119 LEU A N 1
ATOM 750 C CA . LEU A 1 119 ? 15.201 19.351 23.915 1.00 40.70 119 LEU A CA 1
ATOM 751 C C . LEU A 1 119 ? 16.100 19.111 22.703 1.00 35.06 119 LEU A C 1
ATOM 752 O O . LEU A 1 119 ? 16.853 18.142 22.656 1.00 34.88 119 LEU A O 1
ATOM 757 N N . SER A 1 120 ? 16.014 20.005 21.723 1.00 37.21 120 SER A N 1
ATOM 758 C CA . SER A 1 120 ? 16.872 19.958 20.541 1.00 33.44 120 SER A CA 1
ATOM 759 C C . SER A 1 120 ? 18.372 19.997 20.912 1.00 42.75 120 SER A C 1
ATOM 760 O O . SER A 1 120 ? 19.177 19.229 20.368 1.00 41.09 120 SER A O 1
ATOM 763 N N . ARG A 1 121 ? 18.720 20.899 21.832 1.00 36.69 121 ARG A N 1
ATOM 764 C CA . ARG A 1 121 ? 20.066 21.019 22.400 1.00 43.99 121 ARG A CA 1
ATOM 765 C C . ARG A 1 121 ? 20.459 19.803 23.230 1.00 37.81 121 ARG A C 1
ATOM 766 O O . ARG A 1 121 ? 21.602 19.355 23.171 1.00 40.37 121 ARG A O 1
ATOM 774 N N . MET A 1 122 ? 19.508 19.267 23.994 1.00 39.28 122 MET A N 1
ATOM 775 C CA . MET A 1 122 ? 19.781 18.101 24.831 1.00 42.62 122 MET A CA 1
ATOM 776 C C . MET A 1 122 ? 20.180 16.933 23.942 1.00 45.41 122 MET A C 1
ATOM 777 O O . MET A 1 122 ? 21.169 16.243 24.191 1.00 44.79 122 MET A O 1
ATOM 782 N N . ILE A 1 123 ? 19.397 16.730 22.892 1.00 40.99 123 ILE A N 1
ATOM 783 C CA . ILE A 1 123 ? 19.647 15.660 21.955 1.00 37.37 123 ILE A CA 1
ATOM 784 C C . ILE A 1 123 ? 21.031 15.835 21.307 1.00 40.98 123 ILE A C 1
ATOM 785 O O . ILE A 1 123 ? 21.782 14.867 21.164 1.00 39.79 123 ILE A O 1
ATOM 790 N N . LYS A 1 124 ? 21.381 17.067 20.948 1.00 39.90 124 LYS A N 1
ATOM 791 C CA . LYS A 1 124 ? 22.728 17.339 20.438 1.00 48.19 124 LYS A CA 1
ATOM 792 C C . LYS A 1 124 ? 23.834 16.967 21.429 1.00 48.31 124 LYS A C 1
ATOM 793 O O . LYS A 1 124 ? 24.858 16.417 21.027 1.00 50.15 124 LYS A O 1
ATOM 799 N N . HIS A 1 125 ? 23.654 17.279 22.711 1.00 47.81 125 HIS A N 1
ATOM 800 C CA . HIS A 1 125 ? 24.654 16.862 23.701 1.00 47.92 125 HIS A CA 1
ATOM 801 C C . HIS A 1 125 ? 24.883 15.357 23.598 1.00 45.09 125 HIS A C 1
ATOM 802 O O . HIS A 1 125 ? 26.024 14.897 23.530 1.00 42.12 125 HIS A O 1
ATOM 809 N N . PHE A 1 126 ? 23.799 14.584 23.559 1.00 39.26 126 PHE A N 1
ATOM 810 C CA . PHE A 1 126 ? 23.939 13.130 23.534 1.00 39.77 126 PHE A CA 1
ATOM 811 C C . PHE A 1 126 ? 24.620 12.628 22.261 1.00 48.73 126 PHE A C 1
ATOM 812 O O . PHE A 1 126 ? 25.444 11.711 22.298 1.00 41.61 126 PHE A O 1
ATOM 820 N N . LYS A 1 127 ? 24.278 13.251 21.143 1.00 50.21 127 LYS A N 1
ATOM 821 C CA . LYS A 1 127 ? 24.892 12.945 19.864 1.00 51.97 127 LYS A CA 1
ATOM 822 C C . LYS A 1 127 ? 26.402 13.204 19.913 1.00 51.72 127 LYS A C 1
ATOM 823 O O . LYS A 1 127 ? 27.186 12.438 19.357 1.00 56.46 127 LYS A O 1
ATOM 829 N N . LYS A 1 128 ? 26.803 14.282 20.583 1.00 55.74 128 LYS A N 1
ATOM 830 C CA . LYS A 1 128 ? 28.212 14.673 20.674 1.00 56.75 128 LYS A CA 1
ATOM 831 C C . LYS A 1 128 ? 28.999 13.769 21.614 1.00 61.79 128 LYS A C 1
ATOM 832 O O . LYS A 1 128 ? 30.188 13.516 21.399 1.00 67.07 128 LYS A O 1
ATOM 838 N N . GLN A 1 129 ? 28.343 13.317 22.678 1.00 58.07 129 GLN A N 1
ATOM 839 C CA . GLN A 1 129 ? 28.973 12.416 23.637 1.00 56.07 129 GLN A CA 1
ATOM 840 C C . GLN A 1 129 ? 28.851 10.993 23.105 1.00 51.22 129 GLN A C 1
ATOM 841 O O . GLN A 1 129 ? 29.229 10.026 23.767 1.00 55.49 129 GLN A O 1
ATOM 847 N N . LYS A 1 130 ? 28.322 10.894 21.887 1.00 53.21 130 LYS A N 1
ATOM 848 C CA . LYS A 1 130 ? 28.060 9.629 21.194 1.00 45.19 130 LYS A CA 1
ATOM 849 C C . LYS A 1 130 ? 27.423 8.552 22.066 1.00 50.11 130 LYS A C 1
ATOM 850 O O . LYS A 1 130 ? 27.887 7.415 22.106 1.00 57.42 130 LYS A O 1
ATOM 856 N N . ARG A 1 131 ? 26.345 8.916 22.751 1.00 49.56 131 ARG A N 1
ATOM 857 C CA . ARG A 1 131 ? 25.596 7.966 23.559 1.00 47.20 131 ARG A CA 1
ATOM 858 C C . ARG A 1 131 ? 24.091 8.224 23.471 1.00 45.21 131 ARG A C 1
ATOM 859 O O . ARG A 1 131 ? 23.662 9.302 23.071 1.00 44.78 131 ARG A O 1
ATOM 867 N N . LEU A 1 132 ? 23.298 7.223 23.841 1.00 38.62 132 LEU A N 1
ATOM 868 C CA . LEU A 1 132 ? 21.848 7.329 23.772 1.00 39.49 132 LEU A CA 1
ATOM 869 C C . LEU A 1 132 ? 21.315 7.874 25.084 1.00 38.39 132 LEU A C 1
ATOM 870 O O . LEU A 1 132 ? 21.985 7.796 26.114 1.00 40.49 132 LEU A O 1
ATOM 875 N N . ILE A 1 133 ? 20.118 8.441 25.051 1.00 32.84 133 ILE A N 1
ATOM 876 C CA . ILE A 1 133 ? 19.481 8.889 26.282 1.00 29.29 133 ILE A CA 1
ATOM 877 C C . ILE A 1 133 ? 18.900 7.695 27.030 1.00 29.09 133 ILE A C 1
ATOM 878 O O . ILE A 1 133 ? 18.111 6.926 26.468 1.00 30.00 133 ILE A O 1
ATOM 883 N N . PRO A 1 134 ? 19.283 7.528 28.301 1.00 36.05 134 PRO A N 1
ATOM 884 C CA . PRO A 1 134 ? 18.766 6.344 28.994 1.00 32.45 134 PRO A CA 1
ATOM 885 C C . PRO A 1 134 ? 17.241 6.405 29.110 1.00 28.03 134 PRO A C 1
ATOM 886 O O . PRO A 1 134 ? 16.657 7.488 29.209 1.00 28.05 134 PRO A O 1
ATOM 890 N N . GLU A 1 135 ? 16.599 5.246 29.096 1.00 25.23 135 GLU A N 1
ATOM 891 C CA . GLU A 1 135 ? 15.148 5.221 29.145 1.00 28.39 135 GLU A CA 1
ATOM 892 C C . GLU A 1 135 ? 14.559 6.037 30.297 1.00 28.06 135 GLU A C 1
ATOM 893 O O . GLU A 1 135 ? 13.593 6.770 30.101 1.00 28.47 135 GLU A O 1
ATOM 899 N N . ARG A 1 136 ? 15.116 5.897 31.498 1.00 25.86 136 ARG A N 1
ATOM 900 C CA . ARG A 1 136 ? 14.569 6.613 32.649 1.00 32.60 136 ARG A CA 1
ATOM 901 C C . ARG A 1 136 ? 14.640 8.125 32.452 1.00 32.12 136 ARG A C 1
ATOM 902 O O . ARG A 1 136 ? 13.771 8.863 32.933 1.00 31.34 136 ARG A O 1
ATOM 910 N N . THR A 1 137 ? 15.674 8.581 31.747 1.00 28.51 137 THR A N 1
ATOM 911 C CA . THR A 1 137 ? 15.833 10.002 31.473 1.00 29.33 137 THR A CA 1
ATOM 912 C C . THR A 1 137 ? 14.816 10.459 30.439 1.00 26.09 137 THR A C 1
ATOM 913 O O . THR A 1 137 ? 14.279 11.559 30.534 1.00 27.82 137 THR A O 1
ATOM 917 N N . VAL A 1 138 ? 14.577 9.619 29.436 1.00 26.99 138 VAL A N 1
ATOM 918 C CA . VAL A 1 138 ? 13.540 9.899 28.456 1.00 27.09 138 VAL A CA 1
ATOM 919 C C . VAL A 1 138 ? 12.189 10.129 29.151 1.00 29.56 138 VAL A C 1
ATOM 920 O O . VAL A 1 138 ? 11.529 11.130 28.888 1.00 32.16 138 VAL A O 1
ATOM 924 N N . TRP A 1 139 ? 11.785 9.223 30.047 1.00 29.48 139 TRP A N 1
ATOM 925 C CA . TRP A 1 139 ? 10.489 9.368 30.752 1.00 27.55 139 TRP A CA 1
ATOM 926 C C . TRP A 1 139 ? 10.464 10.590 31.675 1.00 30.78 139 TRP A C 1
ATOM 927 O O . TRP A 1 139 ? 9.423 11.235 31.854 1.00 28.31 139 TRP A O 1
ATOM 938 N N . LYS A 1 140 ? 11.615 10.901 32.267 1.00 30.87 140 LYS A N 1
ATOM 939 C CA . LYS A 1 140 ? 11.713 12.025 33.200 1.00 29.14 140 LYS A CA 1
ATOM 940 C C . LYS A 1 140 ? 11.254 13.320 32.523 1.00 24.93 140 LYS A C 1
ATOM 941 O O . LYS A 1 140 ? 10.529 14.112 33.108 1.00 31.38 140 LYS A O 1
ATOM 947 N N . TYR A 1 141 ? 11.673 13.530 31.279 1.00 27.07 141 TYR A N 1
ATOM 948 C CA . TYR A 1 141 ? 11.241 14.715 30.539 1.00 31.97 141 TYR A CA 1
ATOM 949 C C . TYR A 1 141 ? 9.925 14.502 29.790 1.00 33.18 141 TYR A C 1
ATOM 950 O O . TYR A 1 141 ? 9.084 15.395 29.747 1.00 29.81 141 TYR A O 1
ATOM 959 N N . PHE A 1 142 ? 9.747 13.324 29.201 1.00 24.74 142 PHE A N 1
ATOM 960 C CA . PHE A 1 142 ? 8.557 13.081 28.404 1.00 23.51 142 PHE A CA 1
ATOM 961 C C . PHE A 1 142 ? 7.284 13.182 29.236 1.00 24.73 142 PHE A C 1
ATOM 962 O O . PHE A 1 142 ? 6.279 13.658 28.747 1.00 24.34 142 PHE A O 1
ATOM 970 N N . VAL A 1 143 ? 7.312 12.723 30.482 1.00 25.05 143 VAL A N 1
ATOM 971 C CA . VAL A 1 143 ? 6.093 12.744 31.294 1.00 25.91 143 VAL A CA 1
ATOM 972 C C . VAL A 1 143 ? 5.629 14.179 31.576 1.00 27.59 143 VAL A C 1
ATOM 973 O O . VAL A 1 143 ? 4.424 14.434 31.687 1.00 22.91 143 VAL A O 1
ATOM 977 N N . GLN A 1 144 ? 6.595 15.094 31.713 1.00 24.76 144 GLN A N 1
ATOM 978 C CA . GLN A 1 144 ? 6.326 16.519 31.933 1.00 23.01 144 GLN A CA 1
ATOM 979 C C . GLN A 1 144 ? 5.727 17.118 30.682 1.00 26.03 144 GLN A C 1
ATOM 980 O O . GLN A 1 144 ? 4.821 17.933 30.761 1.00 27.09 144 GLN A O 1
ATOM 986 N N . LEU A 1 145 ? 6.252 16.724 29.524 1.00 27.75 145 LEU A N 1
ATOM 987 C CA . LEU A 1 145 ? 5.680 17.155 28.254 1.00 26.88 145 LEU A CA 1
ATOM 988 C C . LEU A 1 145 ? 4.231 16.675 28.113 1.00 29.82 145 LEU A C 1
ATOM 989 O O . LEU A 1 145 ? 3.369 17.403 27.610 1.00 28.75 145 LEU A O 1
ATOM 994 N N . CYS A 1 146 ? 3.964 15.450 28.557 1.00 24.75 146 CYS A N 1
ATOM 995 C CA . CYS A 1 146 ? 2.608 14.902 28.513 1.00 26.79 146 CYS A CA 1
ATOM 996 C C . CYS A 1 146 ? 1.682 15.666 29.456 1.00 26.68 146 CYS A C 1
ATOM 997 O O . CYS A 1 146 ? 0.506 15.843 29.170 1.00 25.40 146 CYS A O 1
ATOM 1000 N N . SER A 1 147 ? 2.219 16.103 30.588 1.00 27.80 147 SER A N 1
ATOM 1001 C CA . SER A 1 147 ? 1.446 16.887 31.538 1.00 30.23 147 SER A CA 1
ATOM 1002 C C . SER A 1 147 ? 1.005 18.197 30.898 1.00 31.56 147 SER A C 1
ATOM 1003 O O . SER A 1 147 ? -0.163 18.593 30.994 1.00 28.08 147 SER A O 1
ATOM 1006 N N . ALA A 1 148 ? 1.951 18.864 30.244 1.00 30.11 148 ALA A N 1
ATOM 1007 C CA . ALA A 1 148 ? 1.671 20.100 29.519 1.00 26.98 148 ALA A CA 1
ATOM 1008 C C . ALA A 1 148 ? 0.570 19.896 28.487 1.00 28.75 148 ALA A C 1
ATOM 1009 O O . ALA A 1 148 ? -0.419 20.642 28.451 1.00 28.03 148 ALA A O 1
ATOM 1011 N N . LEU A 1 149 ? 0.746 18.883 27.644 1.00 25.09 149 LEU A N 1
ATOM 1012 C CA . LEU A 1 149 ? -0.169 18.662 26.543 1.00 23.42 149 LEU A CA 1
ATOM 1013 C C . LEU A 1 149 ? -1.555 18.218 27.029 1.00 26.53 149 LEU A C 1
ATOM 1014 O O . LEU A 1 149 ? -2.545 18.550 26.413 1.00 23.07 149 LEU A O 1
ATOM 1019 N N . GLU A 1 150 ? -1.626 17.494 28.140 1.00 22.19 150 GLU A N 1
ATOM 1020 C CA . GLU A 1 150 ? -2.918 17.118 28.671 1.00 29.89 150 GLU A CA 1
ATOM 1021 C C . GLU A 1 150 ? -3.665 18.318 29.240 1.00 39.67 150 GLU A C 1
ATOM 1022 O O . GLU A 1 150 ? -4.901 18.395 29.147 1.00 25.92 150 GLU A O 1
ATOM 1028 N N . HIS A 1 151 ? -2.918 19.238 29.846 1.00 33.33 151 HIS A N 1
ATOM 1029 C CA . HIS A 1 151 ? -3.505 20.491 30.267 1.00 30.02 151 HIS A CA 1
ATOM 1030 C C . HIS A 1 151 ? -4.120 21.179 29.058 1.00 29.87 151 HIS A C 1
ATOM 1031 O O . HIS A 1 151 ? -5.283 21.575 29.083 1.00 28.23 151 HIS A O 1
ATOM 1038 N N . MET A 1 152 ? -3.332 21.337 28.003 1.00 25.47 152 MET A N 1
ATOM 1039 C CA . MET A 1 152 ? -3.827 22.006 26.806 1.00 28.45 152 MET A CA 1
ATOM 1040 C C . MET A 1 152 ? -5.084 21.355 26.238 1.00 32.67 152 MET A C 1
ATOM 1041 O O . MET A 1 152 ? -6.077 22.038 25.979 1.00 29.31 152 MET A O 1
ATOM 1046 N N . HIS A 1 153 ? -5.041 20.039 26.042 1.00 24.06 153 HIS A N 1
ATOM 1047 C CA . HIS A 1 153 ? -6.195 19.329 25.483 1.00 27.50 153 HIS A CA 1
ATOM 1048 C C . HIS A 1 153 ? -7.417 19.387 26.397 1.00 26.43 153 HIS A C 1
ATOM 1049 O O . HIS A 1 153 ? -8.554 19.485 25.917 1.00 28.15 153 HIS A O 1
ATOM 1056 N N . SER A 1 154 ? -7.193 19.343 27.709 1.00 30.09 154 SER A N 1
ATOM 1057 C CA . SER A 1 154 ? -8.296 19.487 28.657 1.00 30.24 154 SER A CA 1
ATOM 1058 C C . SER A 1 154 ? -8.950 20.861 28.515 1.00 32.58 154 SER A C 1
ATOM 1059 O O . SER A 1 154 ? -10.155 21.015 28.746 1.00 30.75 154 SER A O 1
ATOM 1062 N N . ARG A 1 155 ? -8.161 21.854 28.115 1.00 30.63 155 ARG A N 1
ATOM 1063 C CA . ARG A 1 155 ? -8.672 23.211 27.889 1.00 27.04 155 ARG A CA 1
ATOM 1064 C C . ARG A 1 155 ? -9.150 23.377 26.448 1.00 26.64 155 ARG A C 1
ATOM 1065 O O . ARG A 1 155 ? -9.476 24.477 26.015 1.00 26.84 155 ARG A O 1
ATOM 1073 N N . ARG A 1 156 ? -9.169 22.278 25.702 1.00 26.59 156 ARG A N 1
ATOM 1074 C CA . ARG A 1 156 ? -9.560 22.296 24.291 1.00 30.95 156 ARG A CA 1
ATOM 1075 C C . ARG A 1 156 ? -8.719 23.237 23.441 1.00 24.84 156 ARG A C 1
ATOM 1076 O O . ARG A 1 156 ? -9.236 23.895 22.547 1.00 29.65 156 ARG A O 1
ATOM 1084 N N . VAL A 1 157 ? -7.416 23.295 23.717 1.00 24.21 157 VAL A N 1
ATOM 1085 C CA . VAL A 1 157 ? -6.480 24.059 22.898 1.00 28.19 157 VAL A CA 1
ATOM 1086 C C . VAL A 1 157 ? -5.445 23.115 22.237 1.00 34.46 157 VAL A C 1
ATOM 1087 O O . VAL A 1 157 ? -4.795 22.307 22.917 1.00 31.47 157 VAL A O 1
ATOM 1091 N N . MET A 1 158 ? -5.307 23.197 20.914 1.00 32.05 158 MET A N 1
ATOM 1092 C CA . MET A 1 158 ? -4.301 22.406 20.196 1.00 28.68 158 MET A CA 1
ATOM 1093 C C . MET A 1 158 ? -2.980 23.156 20.190 1.00 34.12 158 MET A C 1
ATOM 1094 O O . MET A 1 158 ? -2.976 24.378 20.029 1.00 30.08 158 MET A O 1
ATOM 1099 N N . HIS A 1 159 ? -1.865 22.435 20.338 1.00 26.89 159 HIS A N 1
ATOM 1100 C CA . HIS A 1 159 ? -0.558 23.090 20.320 1.00 29.26 159 HIS A CA 1
ATOM 1101 C C . HIS A 1 159 ? -0.093 23.474 18.920 1.00 31.99 159 HIS A C 1
ATOM 1102 O O . HIS A 1 159 ? 0.318 24.606 18.701 1.00 35.03 159 HIS A O 1
ATOM 1109 N N . ARG A 1 160 ? -0.114 22.514 17.997 1.00 28.22 160 ARG A N 1
ATOM 1110 C CA . ARG A 1 160 ? 0.136 22.773 16.581 1.00 32.59 160 ARG A CA 1
ATOM 1111 C C . ARG A 1 160 ? 1.612 22.828 16.167 1.00 37.18 160 ARG A C 1
ATOM 1112 O O . ARG A 1 160 ? 1.918 22.804 14.979 1.00 40.99 160 ARG A O 1
ATOM 1120 N N . ASP A 1 161 ? 2.528 22.915 17.122 1.00 36.60 161 ASP A N 1
ATOM 1121 C CA . ASP A 1 161 ? 3.944 23.002 16.750 1.00 38.07 161 ASP A CA 1
ATOM 1122 C C . ASP A 1 161 ? 4.843 22.267 17.737 1.00 30.71 161 ASP A C 1
ATOM 1123 O O . ASP A 1 161 ? 5.786 22.840 18.286 1.00 39.75 161 ASP A O 1
ATOM 1128 N N . ILE A 1 162 ? 4.531 21.002 17.992 1.00 30.96 162 ILE A N 1
ATOM 1129 C CA . ILE A 1 162 ? 5.341 20.224 18.910 1.00 32.03 162 ILE A CA 1
ATOM 1130 C C . ILE A 1 162 ? 6.608 19.777 18.171 1.00 39.53 162 ILE A C 1
ATOM 1131 O O . ILE A 1 162 ? 6.534 19.145 17.117 1.00 36.64 162 ILE A O 1
ATOM 1136 N N . LYS A 1 163 ? 7.763 20.170 18.698 1.00 35.36 163 LYS A N 1
ATOM 1137 C CA . LYS A 1 163 ? 9.049 19.744 18.150 1.00 34.52 163 LYS A CA 1
ATOM 1138 C C . LYS A 1 163 ? 10.103 19.953 19.220 1.00 39.35 163 LYS A C 1
ATOM 1139 O O . LYS A 1 163 ? 9.874 20.706 20.173 1.00 37.35 163 LYS A O 1
ATOM 1145 N N . PRO A 1 164 ? 11.253 19.267 19.092 1.00 38.98 164 PRO A N 1
ATOM 1146 C CA . PRO A 1 164 ? 12.240 19.400 20.169 1.00 34.06 164 PRO A CA 1
ATOM 1147 C C . PRO A 1 164 ? 12.672 20.844 20.436 1.00 31.64 164 PRO A C 1
ATOM 1148 O O . PRO A 1 164 ? 12.802 21.204 21.598 1.00 32.93 164 PRO A O 1
ATOM 1152 N N . ALA A 1 165 ? 12.896 21.654 19.406 1.00 33.45 165 ALA A N 1
ATOM 1153 C CA . ALA A 1 165 ? 13.364 23.018 19.643 1.00 41.47 165 ALA A CA 1
ATOM 1154 C C . ALA A 1 165 ? 12.291 23.875 20.330 1.00 49.59 165 ALA A C 1
ATOM 1155 O O . ALA A 1 165 ? 12.580 24.934 20.887 1.00 45.54 165 ALA A O 1
ATOM 1157 N N . ASN A 1 166 ? 11.052 23.403 20.303 1.00 44.03 166 ASN A N 1
ATOM 1158 C CA . ASN A 1 166 ? 9.966 24.118 20.956 1.00 46.89 166 ASN A CA 1
ATOM 1159 C C . ASN A 1 166 ? 9.593 23.516 22.305 1.00 43.36 166 ASN A C 1
ATOM 1160 O O . ASN A 1 166 ? 8.575 23.875 22.883 1.00 35.43 166 ASN A O 1
ATOM 1165 N N . VAL A 1 167 ? 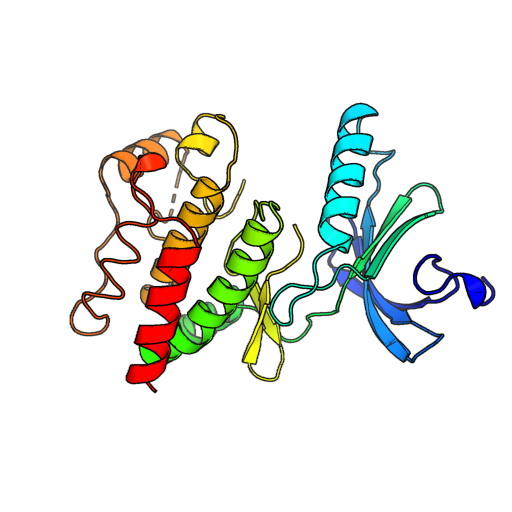10.408 22.581 22.790 1.00 37.55 167 VAL A N 1
ATOM 1166 C CA . VAL A 1 167 ? 10.248 22.075 24.141 1.00 32.54 167 VAL A CA 1
ATOM 1167 C C . VAL A 1 167 ? 11.419 22.598 24.950 1.00 43.63 167 VAL A C 1
ATOM 1168 O O . VAL A 1 167 ? 12.511 22.025 24.927 1.00 41.05 167 VAL A O 1
ATOM 1172 N N . PHE A 1 168 ? 11.196 23.705 25.648 1.00 41.01 168 PHE A N 1
ATOM 1173 C CA . PHE A 1 168 ? 12.249 24.297 26.449 1.00 40.52 168 PHE A CA 1
ATOM 1174 C C . PHE A 1 168 ? 12.443 23.512 27.722 1.00 36.06 168 PHE A C 1
ATOM 1175 O O . PHE A 1 168 ? 11.564 22.778 28.176 1.00 35.45 168 PHE A O 1
ATOM 1183 N N . ILE A 1 169 ? 13.641 23.645 28.262 1.00 39.28 169 ILE A N 1
ATOM 1184 C CA . ILE A 1 169 ? 14.019 22.999 29.495 1.00 44.21 169 ILE A CA 1
ATOM 1185 C C . ILE A 1 169 ? 14.696 24.107 30.268 1.00 48.33 169 ILE A C 1
ATOM 1186 O O . ILE A 1 169 ? 15.637 24.707 29.762 1.00 53.50 169 ILE A O 1
ATOM 1191 N N . THR A 1 170 ? 14.202 24.411 31.466 1.00 46.02 170 THR A N 1
ATOM 1192 C CA . THR A 1 170 ? 14.801 25.454 32.283 1.00 53.53 170 THR A CA 1
ATOM 1193 C C . THR A 1 170 ? 16.132 24.941 32.807 1.00 69.35 170 THR A C 1
ATOM 1194 O O . THR A 1 170 ? 16.535 23.808 32.510 1.00 72.05 170 THR A O 1
ATOM 1198 N N . ALA A 1 171 ? 16.800 25.754 33.615 1.00 72.35 171 ALA A N 1
ATOM 1199 C CA . ALA A 1 171 ? 18.078 25.334 34.178 1.00 76.11 171 ALA A CA 1
ATOM 1200 C C . ALA A 1 171 ? 17.898 24.196 35.181 1.00 80.13 171 ALA A C 1
ATOM 1201 O O . ALA A 1 171 ? 18.818 23.420 35.394 1.00 73.07 171 ALA A O 1
ATOM 1203 N N . THR A 1 172 ? 16.714 24.080 35.780 1.00 71.19 172 THR A N 1
ATOM 1204 C CA . THR A 1 172 ? 16.489 23.040 36.786 1.00 61.26 172 THR A CA 1
ATOM 1205 C C . THR A 1 172 ? 15.854 21.774 36.207 1.00 57.95 172 THR A C 1
ATOM 1206 O O . THR A 1 172 ? 15.312 20.936 36.945 1.00 62.43 172 THR A O 1
ATOM 1210 N N . GLY A 1 173 ? 15.921 21.635 34.887 1.00 43.88 173 GLY A N 1
ATOM 1211 C CA . GLY A 1 173 ? 15.372 20.460 34.230 1.00 41.29 173 GLY A CA 1
ATOM 1212 C C . GLY A 1 173 ? 13.855 20.416 34.149 1.00 45.62 173 GLY A C 1
ATOM 1213 O O . GLY A 1 173 ? 13.290 19.353 33.893 1.00 46.83 173 GLY A O 1
ATOM 1214 N N . VAL A 1 174 ? 13.190 21.554 34.367 1.00 49.26 174 VAL A N 1
ATOM 1215 C CA . VAL A 1 174 ? 11.732 21.631 34.183 1.00 43.60 174 VAL A CA 1
ATOM 1216 C C . VAL A 1 174 ? 11.399 21.860 32.717 1.00 37.68 174 VAL A C 1
ATOM 1217 O O . VAL A 1 174 ? 11.960 22.750 32.075 1.00 41.68 174 VAL A O 1
ATOM 1221 N N . VAL A 1 175 ? 10.503 21.034 32.190 1.00 34.28 175 VAL A N 1
ATOM 1222 C CA . VAL A 1 175 ? 10.052 21.158 30.817 1.00 29.08 175 VAL A CA 1
ATOM 1223 C C . VAL A 1 175 ? 9.027 22.306 30.684 1.00 41.57 175 VAL A C 1
ATOM 1224 O O . VAL A 1 175 ? 8.120 22.449 31.509 1.00 35.74 175 VAL A O 1
ATOM 1228 N N . LYS A 1 176 ? 9.202 23.136 29.659 1.00 32.13 176 LYS A N 1
ATOM 1229 C CA . LYS A 1 176 ? 8.253 24.188 29.348 1.00 32.31 176 LYS A CA 1
ATOM 1230 C C . LYS A 1 176 ? 7.892 24.074 27.886 1.00 33.84 176 LYS A C 1
ATOM 1231 O O . LYS A 1 176 ? 8.691 24.462 27.024 1.00 33.57 176 LYS A O 1
ATOM 1237 N N . LEU A 1 177 ? 6.696 23.565 27.600 1.00 27.52 177 LEU A N 1
ATOM 1238 C CA . LEU A 1 177 ? 6.205 23.472 26.224 1.00 35.44 177 LEU A CA 1
ATOM 1239 C C . LEU A 1 177 ? 5.980 24.877 25.660 1.00 35.25 177 LEU A C 1
ATOM 1240 O O . LEU A 1 177 ? 5.242 25.680 26.223 1.00 36.95 177 LEU A O 1
ATOM 1245 N N . GLY A 1 178 ? 6.620 25.154 24.533 1.00 30.88 178 GLY A N 1
ATOM 1246 C CA . GLY A 1 178 ? 6.823 26.509 24.084 1.00 34.83 178 GLY A CA 1
ATOM 1247 C C . GLY A 1 178 ? 5.669 27.118 23.340 1.00 41.98 178 GLY A C 1
ATOM 1248 O O . GLY A 1 178 ? 4.646 26.478 23.135 1.00 50.17 178 GLY A O 1
ATOM 1249 N N . ASP A 1 179 ? 5.849 28.370 22.932 1.00 49.75 179 ASP A N 1
ATOM 1250 C CA . ASP A 1 179 ? 4.764 29.147 22.343 1.00 54.04 179 ASP A CA 1
ATOM 1251 C C . ASP A 1 179 ? 4.463 28.699 20.921 1.00 52.20 179 ASP A C 1
ATOM 1252 O O . ASP A 1 179 ? 5.316 28.167 20.224 1.00 59.15 179 ASP A O 1
ATOM 1257 N N . LEU A 1 180 ? 3.241 28.955 20.492 1.00 60.52 180 LEU A N 1
ATOM 1258 C CA . LEU A 1 180 ? 2.712 28.348 19.288 1.00 65.44 180 LEU A CA 1
ATOM 1259 C C . LEU A 1 180 ? 2.849 29.277 18.084 1.00 71.30 180 LEU A C 1
ATOM 1260 O O . LEU A 1 180 ? 3.858 29.986 17.949 1.00 64.62 180 LEU A O 1
ATOM 1265 N N . THR A 1 199 ? 7.467 25.017 6.692 1.00 86.07 199 THR A N 1
ATOM 1266 C CA . THR A 1 199 ? 8.054 23.679 6.676 1.00 86.37 199 THR A CA 1
ATOM 1267 C C . THR A 1 199 ? 8.121 23.077 8.079 1.00 80.41 199 THR A C 1
ATOM 1268 O O . THR A 1 199 ? 9.209 22.935 8.639 1.00 83.50 199 THR A O 1
ATOM 1270 N N . PRO A 1 200 ? 6.955 22.707 8.643 1.00 71.16 200 PRO A N 1
ATOM 1271 C CA . PRO A 1 200 ? 6.826 22.210 10.022 1.00 61.10 200 PRO A CA 1
ATOM 1272 C C . PRO A 1 200 ? 7.785 21.051 10.307 1.00 60.73 200 PRO A C 1
ATOM 1273 O O . PRO A 1 200 ? 8.018 20.205 9.438 1.00 61.57 200 PRO A O 1
ATOM 1277 N N . TYR A 1 201 ? 8.333 21.016 11.517 1.00 58.04 201 TYR A N 1
ATOM 1278 C CA . TYR A 1 201 ? 9.353 20.029 11.863 1.00 57.05 201 TYR A CA 1
ATOM 1279 C C . TYR A 1 201 ? 8.818 18.595 11.711 1.00 53.75 201 TYR A C 1
ATOM 1280 O O . TYR A 1 201 ? 9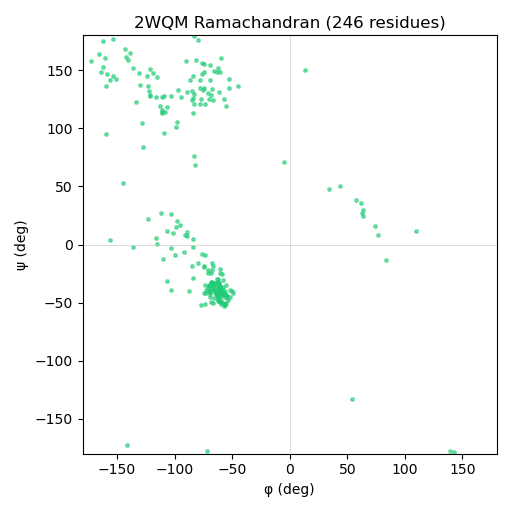.448 17.761 11.047 1.00 54.03 201 TYR A O 1
ATOM 1289 N N . TYR A 1 202 ? 7.659 18.318 12.313 1.00 41.64 202 TYR A N 1
ATOM 1290 C CA . TYR A 1 202 ? 6.998 17.012 12.172 1.00 44.99 202 TYR A CA 1
ATOM 1291 C C . TYR A 1 202 ? 5.723 17.166 11.347 1.00 52.36 202 TYR A C 1
ATOM 1292 O O . TYR A 1 202 ? 4.771 17.804 11.783 1.00 55.87 202 TYR A O 1
ATOM 1301 N N . MET A 1 203 ? 5.702 16.575 10.163 1.00 54.44 203 MET A N 1
ATOM 1302 C CA . MET A 1 203 ? 4.544 16.670 9.283 1.00 57.89 203 MET A CA 1
ATOM 1303 C C . MET A 1 203 ? 3.639 15.438 9.400 1.00 49.44 203 MET A C 1
ATOM 1304 O O . MET A 1 203 ? 3.984 14.378 8.896 1.00 45.31 203 MET A O 1
ATOM 1309 N N . SER A 1 204 ? 2.493 15.566 10.061 1.00 37.41 204 SER A N 1
ATOM 1310 C CA . SER A 1 204 ? 1.530 14.460 10.103 1.00 36.06 204 SER A CA 1
ATOM 1311 C C . SER A 1 204 ? 0.902 14.247 8.730 1.00 34.22 204 SER A C 1
ATOM 1312 O O . SER A 1 204 ? 0.798 15.189 7.936 1.00 41.31 204 SER A O 1
ATOM 1315 N N . PRO A 1 205 ? 0.435 13.016 8.460 1.00 36.18 205 PRO A N 1
ATOM 1316 C CA . PRO A 1 205 ? -0.160 12.684 7.166 1.00 36.75 205 PRO A CA 1
ATOM 1317 C C . PRO A 1 205 ? -1.342 13.593 6.834 1.00 36.30 205 PRO A C 1
ATOM 1318 O O . PRO A 1 205 ? -1.485 14.037 5.699 1.00 37.16 205 PRO A O 1
ATOM 1322 N N . GLU A 1 206 ? -2.184 13.874 7.816 1.00 36.89 206 GLU A N 1
ATOM 1323 C CA . GLU A 1 206 ? -3.344 14.716 7.557 1.00 38.06 206 GLU A CA 1
ATOM 1324 C C . GLU A 1 206 ? -2.928 16.143 7.193 1.00 40.06 206 GLU A C 1
ATOM 1325 O O . GLU A 1 206 ? -3.585 16.791 6.388 1.00 38.56 206 GLU A O 1
ATOM 1331 N N . ARG A 1 207 ? -1.825 16.617 7.764 1.00 40.66 207 ARG A N 1
ATOM 1332 C CA . ARG A 1 207 ? -1.289 17.927 7.404 1.00 38.14 207 ARG A CA 1
ATOM 1333 C C . ARG A 1 207 ? -0.607 17.937 6.030 1.00 41.59 207 ARG A C 1
ATOM 1334 O O . ARG A 1 207 ? -0.776 18.880 5.255 1.00 37.63 207 ARG A O 1
ATOM 1342 N N . ILE A 1 208 ? 0.168 16.894 5.731 1.00 39.50 208 ILE A N 1
ATOM 1343 C CA . ILE A 1 208 ? 0.750 16.734 4.397 1.00 35.11 208 ILE A CA 1
ATOM 1344 C C . ILE A 1 208 ? -0.294 16.913 3.301 1.00 39.43 208 ILE A C 1
ATOM 1345 O O . ILE A 1 208 ? -0.028 17.541 2.276 1.00 42.54 208 ILE A O 1
ATOM 1350 N N . HIS A 1 209 ? -1.480 16.345 3.513 1.00 33.81 209 HIS A N 1
ATOM 1351 C CA . HIS A 1 209 ? -2.542 16.395 2.514 1.00 32.52 209 HIS A CA 1
ATOM 1352 C C . HIS A 1 209 ? -3.547 17.496 2.810 1.00 39.19 209 HIS A C 1
ATOM 1353 O O . HIS A 1 209 ? -4.650 17.497 2.267 1.00 42.44 209 HIS A O 1
ATOM 1360 N N . GLU A 1 210 ? -3.169 18.413 3.694 1.00 40.78 210 GLU A N 1
ATOM 1361 C CA . GLU A 1 210 ? -3.960 19.611 3.958 1.00 47.00 210 GLU A CA 1
ATOM 1362 C C . GLU A 1 210 ? -5.340 19.348 4.544 1.00 47.67 210 GLU A C 1
ATOM 1363 O O . GLU A 1 210 ? -6.268 20.115 4.305 1.00 53.54 210 GLU A O 1
ATOM 1369 N N . ASN A 1 211 ? -5.487 18.268 5.300 1.00 43.57 211 ASN A N 1
ATOM 1370 C CA . ASN A 1 211 ? -6.695 18.109 6.097 1.00 45.49 211 ASN A CA 1
ATOM 1371 C C . ASN A 1 211 ? -6.525 18.969 7.335 1.00 52.28 211 ASN A C 1
ATOM 1372 O O . ASN A 1 211 ? -5.461 19.561 7.538 1.00 57.73 211 ASN A O 1
ATOM 1377 N N . GLY A 1 212 ? -7.557 19.036 8.165 1.00 49.99 212 GLY A N 1
ATOM 1378 C CA . GLY A 1 212 ? -7.509 19.884 9.340 1.00 50.58 212 GLY A CA 1
ATOM 1379 C C . GLY A 1 212 ? -6.542 19.408 10.405 1.00 53.51 212 GLY A C 1
ATOM 1380 O O . GLY A 1 212 ? -6.405 18.208 10.641 1.00 58.62 212 GLY A O 1
ATOM 1381 N N . TYR A 1 213 ? -5.855 20.348 11.046 1.00 49.04 213 TYR A N 1
ATOM 1382 C CA . TYR A 1 213 ? -5.043 20.002 12.201 1.00 40.65 213 TYR A CA 1
ATOM 1383 C C . TYR A 1 213 ? -6.030 19.790 13.339 1.00 44.43 213 TYR A C 1
ATOM 1384 O O . TYR A 1 213 ? -6.953 20.584 13.512 1.00 46.92 213 TYR A O 1
ATOM 1393 N N . ASN A 1 214 ? -5.878 18.705 14.091 1.00 36.45 214 ASN A N 1
ATOM 1394 C CA . ASN A 1 214 ? -6.786 18.452 15.200 1.00 31.69 214 ASN A CA 1
ATOM 1395 C C . ASN A 1 214 ? -6.024 17.878 16.391 1.00 30.45 214 ASN A C 1
ATOM 1396 O O . ASN A 1 214 ? -4.792 17.843 16.377 1.00 31.39 214 ASN A O 1
ATOM 1401 N N . PHE A 1 215 ? -6.727 17.440 17.431 1.00 26.34 215 PHE A N 1
ATOM 1402 C CA . PHE A 1 215 ? -6.014 17.019 18.637 1.00 23.76 215 PHE A CA 1
ATOM 1403 C C . PHE A 1 215 ? -5.109 15.825 18.377 1.00 22.34 215 PHE A C 1
ATOM 1404 O O . PHE A 1 215 ? -4.042 15.699 18.992 1.00 25.73 215 PHE A O 1
ATOM 1412 N N . LYS A 1 216 ? -5.519 14.966 17.449 1.00 29.07 216 LYS A N 1
ATOM 1413 C CA . LYS A 1 216 ? -4.754 13.767 17.124 1.00 29.92 216 LYS A CA 1
ATOM 1414 C C . LYS A 1 216 ? -3.462 14.094 16.381 1.00 28.89 216 LYS A C 1
ATOM 1415 O O . LYS A 1 216 ? -2.511 13.312 16.422 1.00 28.66 216 LYS A O 1
ATOM 1421 N N . SER A 1 217 ? -3.432 15.237 15.696 1.00 25.64 217 SER A N 1
ATOM 1422 C CA . SER A 1 217 ? -2.202 15.682 15.051 1.00 24.86 217 SER A CA 1
ATOM 1423 C C . SER A 1 217 ? -1.148 16.033 16.105 1.00 26.44 217 SER A C 1
ATOM 1424 O O . SER A 1 217 ? 0.031 15.784 15.897 1.00 27.74 217 SER A O 1
ATOM 1427 N N . ASP A 1 218 ? -1.561 16.629 17.224 1.00 22.84 218 ASP A N 1
ATOM 1428 C CA . ASP A 1 218 ? -0.630 16.833 18.340 1.00 22.80 218 ASP A CA 1
ATOM 1429 C C . ASP A 1 218 ? -0.042 15.503 18.809 1.00 25.64 218 ASP A C 1
ATOM 1430 O O . ASP A 1 218 ? 1.139 15.429 19.159 1.00 25.13 218 ASP A O 1
ATOM 1435 N N . ILE A 1 219 ? -0.879 14.463 18.864 1.00 20.25 219 ILE A N 1
ATOM 1436 C CA . ILE A 1 219 ? -0.421 13.148 19.312 1.00 20.66 219 ILE A CA 1
ATOM 1437 C C . ILE A 1 219 ? 0.639 12.583 18.375 1.00 25.68 219 ILE A C 1
ATOM 1438 O O . ILE A 1 219 ? 1.621 11.988 18.833 1.00 22.27 219 ILE A O 1
ATOM 1443 N N . TRP A 1 220 ? 0.445 12.782 17.070 1.00 19.93 220 TRP A N 1
ATOM 1444 C CA . TRP A 1 220 ? 1.443 12.369 16.076 1.00 28.18 220 TRP A CA 1
ATOM 1445 C C . TRP A 1 220 ? 2.813 13.009 16.358 1.00 28.58 220 TRP A C 1
ATOM 1446 O O . TRP A 1 220 ? 3.841 12.319 16.404 1.00 25.41 220 TRP A O 1
ATOM 1457 N N . SER A 1 221 ? 2.837 14.329 16.542 1.00 26.69 221 SER A N 1
ATOM 1458 C CA . SER A 1 221 ? 4.105 15.007 16.848 1.00 30.68 221 SER A CA 1
ATOM 1459 C C . SER A 1 221 ? 4.713 14.502 18.158 1.00 30.87 221 SER A C 1
ATOM 1460 O O . SER A 1 221 ? 5.930 14.312 18.258 1.00 29.77 221 SER A O 1
ATOM 1463 N N . LEU A 1 222 ? 3.861 14.285 19.157 1.00 21.91 222 LEU A N 1
ATOM 1464 C CA . LEU A 1 222 ? 4.308 13.800 20.461 1.00 28.47 222 LEU A CA 1
ATOM 1465 C C . LEU A 1 222 ? 4.992 12.424 20.337 1.00 26.09 222 LEU A C 1
ATOM 1466 O O . LEU A 1 222 ? 6.003 12.152 20.994 1.00 25.38 222 LEU A O 1
ATOM 1471 N N . GLY A 1 223 ? 4.464 11.584 19.453 1.00 25.20 223 GLY A N 1
ATOM 1472 C CA . GLY A 1 223 ? 5.023 10.265 19.212 1.00 27.39 223 GLY A CA 1
ATOM 1473 C C . GLY A 1 223 ? 6.363 10.366 18.487 1.00 26.48 223 GLY A C 1
ATOM 1474 O O . GLY A 1 223 ? 7.275 9.626 18.782 1.00 23.47 223 GLY A O 1
ATOM 1475 N N . CYS A 1 224 ? 6.461 11.284 17.533 1.00 22.04 224 CYS A N 1
ATOM 1476 C CA . CYS A 1 224 ? 7.680 11.513 16.786 1.00 25.76 224 CYS A CA 1
ATOM 1477 C C . CYS A 1 224 ? 8.759 12.005 17.736 1.00 28.06 224 CYS A C 1
ATOM 1478 O O . CYS A 1 224 ? 9.913 11.583 17.666 1.00 28.73 224 CYS A O 1
ATOM 1481 N N . LEU A 1 225 ? 8.365 12.895 18.639 1.00 26.64 225 LEU A N 1
ATOM 1482 C CA . LEU A 1 225 ? 9.275 13.409 19.652 1.00 27.71 225 LEU A CA 1
ATOM 1483 C C . LEU A 1 225 ? 9.812 12.330 20.608 1.00 27.05 225 LEU A C 1
ATOM 1484 O O . LEU A 1 225 ? 11.000 12.322 20.953 1.00 24.81 225 LEU A O 1
ATOM 1489 N N . LEU A 1 226 ? 8.939 11.433 21.050 1.00 20.91 226 LEU A N 1
ATOM 1490 C CA . LEU A 1 226 ? 9.354 10.324 21.904 1.00 18.16 226 LEU A CA 1
ATOM 1491 C C . LEU A 1 226 ? 10.391 9.474 21.162 1.00 19.86 226 LEU A C 1
ATOM 1492 O O . LEU A 1 226 ? 11.458 9.165 21.693 1.00 22.40 226 LEU A O 1
ATOM 1497 N N . TYR A 1 227 ? 10.078 9.118 19.921 1.00 23.31 227 TYR A N 1
ATOM 1498 C CA . TYR A 1 227 ? 11.014 8.390 19.085 1.00 22.73 227 TYR A CA 1
ATOM 1499 C C . TYR A 1 227 ? 12.353 9.125 18.995 1.00 29.54 227 TYR A C 1
ATOM 1500 O O . TYR A 1 227 ? 13.422 8.512 19.094 1.00 28.34 227 TYR A O 1
ATOM 1509 N N . GLU A 1 228 ? 12.285 10.436 18.802 1.00 27.93 228 GLU A N 1
ATOM 1510 C CA . GLU A 1 228 ? 13.491 11.223 18.587 1.00 28.53 228 GLU A CA 1
ATOM 1511 C C . GLU A 1 228 ? 14.381 11.269 19.819 1.00 29.77 228 GLU A C 1
ATOM 1512 O O . GLU A 1 228 ? 15.601 11.210 19.700 1.00 28.85 228 GLU A O 1
ATOM 1518 N N . MET A 1 229 ? 13.779 11.366 21.000 1.00 24.27 229 MET A N 1
ATOM 1519 C CA . MET A 1 229 ? 14.549 11.260 22.236 1.00 21.21 229 MET A CA 1
ATOM 1520 C C . MET A 1 229 ? 15.293 9.931 22.328 1.00 30.21 229 MET A C 1
ATOM 1521 O O . MET A 1 229 ? 16.418 9.868 22.822 1.00 29.25 229 MET A O 1
ATOM 1526 N N . ALA A 1 230 ? 14.661 8.868 21.845 1.00 26.96 230 ALA A N 1
ATOM 1527 C CA . ALA A 1 230 ? 15.245 7.536 21.951 1.00 28.00 230 ALA A CA 1
ATOM 1528 C C . ALA A 1 230 ? 16.244 7.234 20.832 1.00 30.55 230 ALA A C 1
ATOM 1529 O O . ALA A 1 230 ? 17.169 6.462 21.031 1.00 29.66 230 ALA A O 1
ATOM 1531 N N . ALA A 1 231 ? 16.064 7.845 19.664 1.00 27.13 231 ALA A N 1
ATOM 1532 C CA . ALA A 1 231 ? 16.914 7.536 18.518 1.00 28.52 231 ALA A CA 1
ATOM 1533 C C . ALA A 1 231 ? 17.865 8.680 18.128 1.00 33.68 231 ALA A C 1
ATOM 1534 O O . ALA A 1 231 ? 18.793 8.472 17.344 1.00 32.21 231 ALA A O 1
ATOM 1536 N N . LEU A 1 232 ? 17.638 9.869 18.686 1.00 27.09 232 LEU A N 1
ATOM 1537 C CA . LEU A 1 232 ? 18.415 11.081 18.360 1.00 33.59 232 LEU A CA 1
ATOM 1538 C C . LEU A 1 232 ? 18.249 11.505 16.898 1.00 34.40 232 LEU A C 1
ATOM 1539 O O . LEU A 1 232 ? 19.113 12.166 16.318 1.00 34.66 232 LEU A O 1
ATOM 1544 N N . GLN A 1 233 ? 17.131 11.106 16.312 1.00 30.15 233 GLN A N 1
ATOM 1545 C CA . GLN A 1 233 ? 16.801 11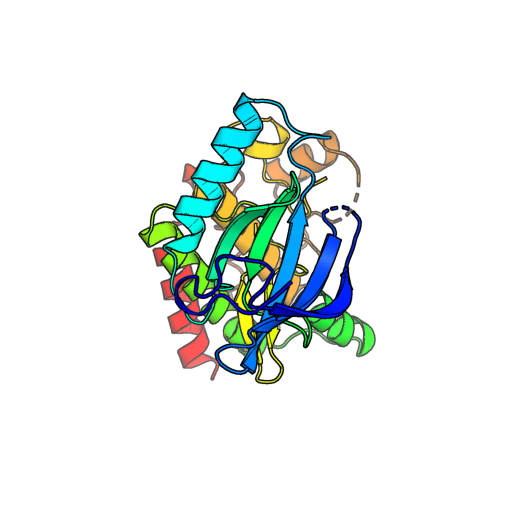.411 14.927 1.00 37.89 233 GLN A CA 1
ATOM 1546 C C . GLN A 1 233 ? 15.295 11.276 14.801 1.00 32.24 233 GLN A C 1
ATOM 1547 O O . GLN A 1 233 ? 14.695 10.415 15.455 1.00 29.13 233 GLN A O 1
ATOM 1553 N N . SER A 1 234 ? 14.690 12.097 13.950 1.00 27.78 234 SER A N 1
ATOM 1554 C CA . SER A 1 234 ? 13.265 11.977 13.660 1.00 32.14 234 SER A CA 1
ATOM 1555 C C . SER A 1 234 ? 13.019 10.622 13.017 1.00 34.76 234 SER A C 1
ATOM 1556 O O . SER A 1 234 ? 13.907 10.088 12.363 1.00 35.90 234 SER A O 1
ATOM 1559 N N . PRO A 1 235 ? 11.811 10.063 13.195 1.00 34.68 235 PRO A N 1
ATOM 1560 C CA . PRO A 1 235 ? 11.502 8.752 12.612 1.00 32.97 235 PRO A CA 1
ATOM 1561 C C . PRO A 1 235 ? 11.588 8.750 11.091 1.00 38.73 235 PRO A C 1
ATOM 1562 O O . PRO A 1 235 ? 12.008 7.746 10.517 1.00 38.74 235 PRO A O 1
ATOM 1566 N N . PHE A 1 236 ? 11.199 9.848 10.447 1.00 37.90 236 PHE A N 1
ATOM 1567 C CA . PHE A 1 236 ? 11.169 9.882 8.984 1.00 41.57 236 PHE A CA 1
ATOM 1568 C C . PHE A 1 236 ? 12.226 10.822 8.386 1.00 55.61 236 PHE A C 1
ATOM 1569 O O . PHE A 1 236 ? 12.048 11.348 7.287 1.00 62.03 236 PHE A O 1
ATOM 1577 N N . TYR A 1 237 ? 13.326 11.019 9.109 1.00 55.29 237 TYR A N 1
ATOM 1578 C CA . TYR A 1 237 ? 14.440 11.806 8.595 1.00 60.06 237 TYR A CA 1
ATOM 1579 C C . TYR A 1 237 ? 14.925 11.261 7.255 1.00 60.47 237 TYR A C 1
ATOM 1580 O O . TYR A 1 237 ? 15.075 10.048 7.090 1.00 64.34 237 TYR A O 1
ATOM 1589 N N . MET A 1 241 ? 14.509 15.440 1.989 1.00 86.02 241 MET A N 1
ATOM 1590 C CA . MET A 1 241 ? 13.385 14.673 1.466 1.00 87.14 241 MET A CA 1
ATOM 1591 C C . MET A 1 241 ? 12.280 15.567 0.900 1.00 90.40 241 MET A C 1
ATOM 1592 O O . MET A 1 241 ? 12.408 16.793 0.868 1.00 95.74 241 MET A O 1
ATOM 1597 N N . ASN A 1 242 ? 11.199 14.937 0.450 1.00 79.44 242 ASN A N 1
ATOM 1598 C CA . ASN A 1 242 ? 10.041 15.655 -0.067 1.00 67.99 242 ASN A CA 1
ATOM 1599 C C . ASN A 1 242 ? 8.741 15.007 0.411 1.00 60.03 242 ASN A C 1
ATOM 1600 O O . ASN A 1 242 ? 8.743 13.868 0.889 1.00 56.77 242 ASN A O 1
ATOM 1605 N N . LEU A 1 243 ? 7.633 15.728 0.269 1.00 48.56 243 LEU A N 1
ATOM 1606 C CA . LEU A 1 243 ? 6.357 15.289 0.830 1.00 43.09 243 LEU A CA 1
ATOM 1607 C C . LEU A 1 243 ? 5.843 13.967 0.257 1.00 43.17 243 LEU A C 1
ATOM 1608 O O . LEU A 1 243 ? 5.187 13.200 0.956 1.00 43.31 243 LEU A O 1
ATOM 1613 N N . TYR A 1 244 ? 6.132 13.700 -1.010 1.00 42.20 244 TYR A N 1
ATOM 1614 C CA . TYR A 1 244 ? 5.678 12.454 -1.623 1.00 44.34 244 TYR A CA 1
ATOM 1615 C C . TYR A 1 244 ? 6.387 11.238 -1.028 1.00 44.78 244 TYR A C 1
ATOM 1616 O O . TYR A 1 244 ? 5.738 10.264 -0.637 1.00 47.82 244 TYR A O 1
ATOM 1625 N N . SER A 1 245 ? 7.711 11.289 -0.941 1.00 50.52 245 SER A N 1
ATOM 1626 C CA . SER A 1 245 ? 8.452 10.177 -0.340 1.00 51.99 245 SER A CA 1
ATOM 1627 C C . SER A 1 245 ? 8.170 10.082 1.158 1.00 47.59 245 SER A C 1
ATOM 1628 O O . SER A 1 245 ? 8.133 8.988 1.727 1.00 46.96 245 SER A O 1
ATOM 1631 N N . LEU A 1 246 ? 7.944 11.230 1.790 1.00 47.45 246 LEU A N 1
ATOM 1632 C CA . LEU A 1 246 ? 7.529 11.247 3.189 1.00 40.48 246 LEU A CA 1
ATOM 1633 C C . LEU A 1 246 ? 6.200 10.507 3.353 1.00 39.13 246 LEU A C 1
ATOM 1634 O O . LEU A 1 246 ? 6.073 9.639 4.218 1.00 34.49 246 LEU A O 1
ATOM 1639 N N . CYS A 1 247 ? 5.219 10.842 2.516 1.00 39.79 247 CYS A N 1
ATOM 1640 C CA . CYS A 1 247 ? 3.912 10.179 2.560 1.00 42.76 247 CYS A CA 1
ATOM 1641 C C . CYS A 1 247 ? 4.031 8.658 2.418 1.00 42.38 247 CYS A C 1
ATOM 1642 O O . CYS A 1 247 ? 3.376 7.904 3.134 1.00 42.44 247 CYS A O 1
ATOM 1645 N N . LYS A 1 248 ? 4.870 8.223 1.488 1.00 40.80 248 LYS A N 1
ATOM 1646 C CA . LYS A 1 248 ? 5.112 6.804 1.242 1.00 50.05 248 LYS A CA 1
ATOM 1647 C C . LYS A 1 248 ? 5.614 6.088 2.488 1.00 46.02 248 LYS A C 1
ATOM 1648 O O . LYS A 1 248 ? 5.088 5.041 2.867 1.00 47.51 248 LYS A O 1
ATOM 1654 N N . LYS A 1 249 ? 6.636 6.665 3.116 1.00 43.96 249 LYS A N 1
ATOM 1655 C CA . LYS A 1 249 ? 7.246 6.100 4.317 1.00 40.69 249 LYS A CA 1
ATOM 1656 C C . LYS A 1 249 ? 6.263 6.007 5.462 1.00 42.87 249 LYS A C 1
ATOM 1657 O O . LYS A 1 249 ? 6.317 5.071 6.253 1.00 45.41 249 LYS A O 1
ATOM 1663 N N . ILE A 1 250 ? 5.373 6.989 5.563 1.00 42.25 250 ILE A N 1
ATOM 1664 C CA . ILE A 1 250 ? 4.454 7.056 6.687 1.00 42.97 250 ILE A CA 1
ATOM 1665 C C . ILE A 1 250 ? 3.397 5.964 6.549 1.00 48.72 250 ILE A C 1
ATOM 1666 O O . ILE A 1 250 ? 3.023 5.308 7.522 1.00 50.93 250 ILE A O 1
ATOM 1671 N N . GLU A 1 251 ? 2.918 5.778 5.326 1.00 44.48 251 GLU A N 1
ATOM 1672 C CA . GLU A 1 251 ? 1.876 4.798 5.073 1.00 58.05 251 GLU A CA 1
ATOM 1673 C C . GLU A 1 251 ? 2.436 3.380 5.145 1.00 61.44 251 GLU A C 1
ATOM 1674 O O . GLU A 1 251 ? 1.686 2.410 5.135 1.00 62.48 251 GLU A O 1
ATOM 1680 N N . GLN A 1 252 ? 3.757 3.267 5.233 1.00 63.02 252 GLN A N 1
ATOM 1681 C CA . GLN A 1 252 ? 4.396 1.961 5.322 1.00 63.19 252 GLN A CA 1
ATOM 1682 C C . GLN A 1 252 ? 5.278 1.791 6.550 1.00 67.94 252 GLN A C 1
ATOM 1683 O O . GLN A 1 252 ? 6.157 0.927 6.562 1.00 79.21 252 GLN A O 1
ATOM 1689 N N . CYS A 1 253 ? 5.032 2.596 7.581 1.00 56.26 253 CYS A N 1
ATOM 1690 C CA . CYS A 1 253 ? 5.893 2.625 8.762 1.00 54.61 253 CYS A CA 1
ATOM 1691 C C . CYS A 1 253 ? 7.352 2.371 8.393 1.00 51.40 253 CYS A C 1
ATOM 1692 O O . CYS A 1 253 ? 8.019 1.553 9.024 1.00 54.08 253 CYS A O 1
ATOM 1695 N N . ASP A 1 254 ? 7.845 3.063 7.371 1.00 50.72 254 ASP A N 1
ATOM 1696 C CA . ASP A 1 254 ? 9.251 2.948 7.011 1.00 62.11 254 ASP A CA 1
ATOM 1697 C C . ASP A 1 254 ? 10.139 3.846 7.874 1.00 56.61 254 ASP A C 1
ATOM 1698 O O . ASP A 1 254 ? 10.716 4.821 7.391 1.00 61.78 254 ASP A O 1
ATOM 1703 N N . TYR A 1 255 ? 10.234 3.505 9.157 1.00 48.73 255 TYR A N 1
ATOM 1704 C CA . TYR A 1 255 ? 11.196 4.128 10.064 1.00 47.28 255 TYR A CA 1
ATOM 1705 C C . TYR A 1 255 ? 11.949 3.031 10.814 1.00 48.40 255 TYR A C 1
ATOM 1706 O O . TYR A 1 255 ? 11.388 1.968 11.086 1.00 45.66 255 TYR A O 1
ATOM 1715 N N . PRO A 1 256 ? 13.226 3.278 11.146 1.00 48.15 256 PRO A N 1
ATOM 1716 C CA . PRO A 1 256 ? 14.012 2.241 11.832 1.00 46.23 256 PRO A CA 1
ATOM 1717 C C . PRO A 1 256 ? 13.499 1.965 13.244 1.00 41.97 256 PRO A C 1
ATOM 1718 O O . PRO A 1 256 ? 13.231 2.904 13.991 1.00 40.80 256 PRO A O 1
ATOM 1722 N N . PRO A 1 257 ? 13.350 0.683 13.605 1.00 39.67 257 PRO A N 1
ATOM 1723 C CA . PRO A 1 257 ? 12.897 0.326 14.954 1.00 38.52 257 PRO A CA 1
ATOM 1724 C C . PRO A 1 257 ? 13.859 0.841 16.020 1.00 37.39 257 PRO A C 1
ATOM 1725 O O . PRO A 1 257 ? 15.050 0.929 15.760 1.00 33.73 257 PRO A O 1
ATOM 1729 N N . LEU A 1 258 ? 13.347 1.177 17.200 1.00 30.87 258 LEU A N 1
ATOM 1730 C CA . LEU A 1 258 ? 14.204 1.490 18.339 1.00 32.00 258 LEU A CA 1
ATOM 1731 C C . LEU A 1 258 ? 14.804 0.194 18.897 1.00 37.91 258 LEU A C 1
ATOM 1732 O O . LEU A 1 258 ? 14.170 -0.852 18.825 1.00 35.59 258 LEU A O 1
ATOM 1737 N N . PRO A 1 259 ? 16.025 0.259 19.459 1.00 39.95 259 PRO A N 1
ATOM 1738 C CA . PRO A 1 259 ? 16.676 -0.954 19.980 1.00 42.44 259 PRO A CA 1
ATOM 1739 C C . PRO A 1 259 ? 16.001 -1.486 21.240 1.00 37.62 259 PRO A C 1
ATOM 1740 O O . PRO A 1 259 ? 15.890 -0.752 22.222 1.00 35.10 259 PRO A O 1
ATOM 1744 N N . SER A 1 260 ? 15.604 -2.756 21.222 1.00 35.17 260 SER A N 1
ATOM 1745 C CA . SER A 1 260 ? 14.851 -3.360 22.327 1.00 38.50 260 SER A CA 1
ATOM 1746 C C . SER A 1 260 ? 15.688 -3.577 23.592 1.00 44.87 260 SER A C 1
ATOM 1747 O O . SER A 1 260 ? 15.143 -3.706 24.689 1.00 42.17 260 SER A O 1
ATOM 1750 N N . ASP A 1 261 ? 17.008 -3.639 23.433 1.00 36.18 261 ASP A N 1
ATOM 1751 C CA . ASP A 1 261 ? 17.900 -3.741 24.578 1.00 43.38 261 ASP A CA 1
ATOM 1752 C C . ASP A 1 261 ? 18.038 -2.413 25.335 1.00 39.22 261 ASP A C 1
ATOM 1753 O O . ASP A 1 261 ? 18.464 -2.397 26.492 1.00 42.17 261 ASP A O 1
ATOM 1758 N N . HIS A 1 262 ? 17.690 -1.297 24.700 1.00 31.40 262 HIS A N 1
ATOM 1759 C CA . HIS A 1 262 ? 17.755 -0.025 25.425 1.00 39.55 262 HIS A CA 1
ATOM 1760 C C . HIS A 1 262 ? 16.373 0.522 25.791 1.00 40.03 262 HIS A C 1
ATOM 1761 O O . HIS A 1 262 ? 16.220 1.194 26.814 1.00 36.00 262 HIS A O 1
ATOM 1768 N N . TYR A 1 263 ? 15.380 0.246 24.952 1.00 31.68 263 TYR A N 1
ATOM 1769 C CA . TYR A 1 263 ? 14.034 0.796 25.156 1.00 29.25 263 TYR A CA 1
ATOM 1770 C C . TYR A 1 263 ? 12.974 -0.299 25.289 1.00 36.55 263 TYR A C 1
ATOM 1771 O O . TYR A 1 263 ? 12.893 -1.198 24.453 1.00 31.19 263 TYR A O 1
ATOM 1780 N N . SER A 1 264 ? 12.196 -0.216 26.369 1.00 30.70 264 SER A N 1
ATOM 1781 C CA . SER A 1 264 ? 11.158 -1.191 26.704 1.00 35.62 264 SER A CA 1
ATOM 1782 C C . SER A 1 264 ? 10.067 -1.333 25.640 1.00 30.47 264 SER A C 1
ATOM 1783 O O . SER A 1 264 ? 9.874 -0.449 24.793 1.00 25.41 264 SER A O 1
ATOM 1786 N N . GLU A 1 265 ? 9.350 -2.454 25.693 1.00 31.12 265 GLU A N 1
ATOM 1787 C CA . GLU A 1 265 ? 8.173 -2.659 24.845 1.00 23.79 265 GLU A CA 1
ATOM 1788 C C . GLU A 1 265 ? 7.167 -1.522 25.061 1.00 23.53 265 GLU A C 1
ATOM 1789 O O . GLU A 1 265 ? 6.559 -1.013 24.120 1.00 24.83 265 GLU A O 1
ATOM 1795 N N . GLU A 1 266 ? 7.015 -1.116 26.312 1.00 22.53 266 GLU A N 1
ATOM 1796 C CA A GLU A 1 266 ? 6.120 -0.021 26.666 0.50 30.41 266 GLU A CA 1
ATOM 1797 C CA B GLU A 1 266 ? 6.103 -0.037 26.649 0.50 30.32 266 GLU A CA 1
ATOM 1798 C C . GLU A 1 266 ? 6.447 1.247 25.876 1.00 30.80 266 GLU A C 1
ATOM 1799 O O . GLU A 1 266 ? 5.584 1.832 25.208 1.00 22.87 266 GLU A O 1
ATOM 1810 N N . LEU A 1 267 ? 7.702 1.675 25.953 1.00 24.01 267 LEU A N 1
ATOM 1811 C CA . LEU A 1 267 ? 8.122 2.878 25.261 1.00 20.64 267 LEU A CA 1
ATOM 1812 C C . LEU A 1 267 ? 7.957 2.701 23.760 1.00 21.21 267 LEU A C 1
ATOM 1813 O O . LEU A 1 267 ? 7.363 3.548 23.096 1.00 25.50 267 LEU A O 1
ATOM 1818 N N . ARG A 1 268 ? 8.449 1.580 23.229 1.00 23.97 268 ARG A N 1
ATOM 1819 C CA . ARG A 1 268 ? 8.342 1.308 21.792 1.00 19.35 268 ARG A CA 1
ATOM 1820 C C . ARG A 1 268 ? 6.892 1.202 21.265 1.00 29.46 268 ARG A C 1
ATOM 1821 O O . ARG A 1 268 ? 6.594 1.663 20.160 1.00 23.88 268 ARG A O 1
ATOM 1829 N N . GLN A 1 269 ? 5.996 0.595 22.040 1.00 27.78 269 GLN A N 1
ATOM 1830 C CA . GLN A 1 269 ? 4.595 0.500 21.622 1.00 31.07 269 GLN A CA 1
ATOM 1831 C C . GLN A 1 269 ? 3.917 1.866 21.689 1.00 25.67 269 GLN A C 1
ATOM 1832 O O . GLN A 1 269 ? 3.097 2.190 20.838 1.00 27.82 269 GLN A O 1
ATOM 1838 N N . LEU A 1 270 ? 4.264 2.658 22.707 1.00 23.29 270 LEU A N 1
ATOM 1839 C CA . LEU A 1 270 ? 3.692 3.988 22.853 1.00 25.97 270 LEU A CA 1
ATOM 1840 C C . LEU A 1 270 ? 4.058 4.846 21.633 1.00 26.60 270 LEU A C 1
ATOM 1841 O O . LEU A 1 270 ? 3.194 5.512 21.041 1.00 22.03 270 LEU A O 1
ATOM 1846 N N . VAL A 1 271 ? 5.318 4.782 21.214 1.00 26.23 271 VAL A N 1
ATOM 1847 C CA . VAL A 1 271 ? 5.718 5.430 19.965 1.00 27.26 271 VAL A CA 1
ATOM 1848 C C . VAL A 1 271 ? 4.902 4.932 18.776 1.00 30.02 271 VAL A C 1
ATOM 1849 O O . VAL A 1 271 ? 4.357 5.730 18.010 1.00 29.90 271 VAL A O 1
ATOM 1853 N N A ASN A 1 272 ? 4.827 3.609 18.629 0.50 24.42 272 ASN A N 1
ATOM 1854 N N B ASN A 1 272 ? 4.817 3.613 18.621 0.50 24.45 272 ASN A N 1
ATOM 1855 C CA A ASN A 1 272 ? 4.132 2.986 17.505 0.50 22.18 272 ASN A CA 1
ATOM 1856 C CA B ASN A 1 272 ? 4.127 3.047 17.469 0.50 23.07 272 ASN A CA 1
ATOM 1857 C C A ASN A 1 272 ? 2.669 3.418 17.336 0.50 27.85 272 ASN A C 1
ATOM 1858 C C B ASN A 1 272 ? 2.670 3.489 17.332 0.50 28.78 272 ASN A C 1
ATOM 1859 O O A ASN A 1 272 ? 2.212 3.660 16.218 0.50 27.15 272 ASN A O 1
ATOM 1860 O O B ASN A 1 272 ? 2.210 3.794 16.231 0.50 27.21 272 ASN A O 1
ATOM 1869 N N . MET A 1 273 ? 1.940 3.509 18.442 1.00 26.03 273 MET A N 1
ATOM 1870 C CA . MET A 1 273 ? 0.527 3.897 18.387 1.00 32.17 273 MET A CA 1
ATOM 1871 C C . MET A 1 273 ? 0.347 5.397 18.125 1.00 29.23 273 MET A C 1
ATOM 1872 O O . MET A 1 273 ? -0.572 5.793 17.415 1.00 31.31 273 MET A O 1
ATOM 1877 N N . CYS A 1 274 ? 1.232 6.228 18.672 1.00 28.31 274 CYS A N 1
ATOM 1878 C CA . CYS A 1 274 ? 1.130 7.671 18.471 1.00 27.01 274 CYS A CA 1
ATOM 1879 C C . CYS A 1 274 ? 1.395 8.071 17.017 1.00 23.16 274 CYS A C 1
ATOM 1880 O O . CYS A 1 274 ? 0.806 9.026 16.521 1.00 27.80 274 CYS A O 1
ATOM 1883 N N . ILE A 1 275 ? 2.254 7.330 16.324 1.00 28.83 275 ILE A N 1
ATOM 1884 C CA . ILE A 1 275 ? 2.519 7.652 14.921 1.00 25.17 275 ILE A CA 1
ATOM 1885 C C . ILE A 1 275 ? 1.826 6.730 13.915 1.00 32.85 275 ILE A C 1
ATOM 1886 O O . ILE A 1 275 ? 2.269 6.571 12.780 1.00 36.70 275 ILE A O 1
ATOM 1891 N N . ASN A 1 276 ? 0.710 6.147 14.324 1.00 34.38 276 ASN A N 1
ATOM 1892 C CA . ASN A 1 276 ? -0.162 5.478 13.371 1.00 26.36 276 ASN A CA 1
ATOM 1893 C C . ASN A 1 276 ? -0.661 6.499 12.353 1.00 29.93 276 ASN A C 1
ATOM 1894 O O . ASN A 1 276 ? -1.090 7.586 12.736 1.00 32.21 276 ASN A O 1
ATOM 1899 N N . PRO A 1 277 ? -0.566 6.169 11.050 1.00 33.68 277 PRO A N 1
ATOM 1900 C CA . PRO A 1 277 ? -1.047 7.030 9.959 1.00 28.67 277 PRO A CA 1
ATOM 1901 C C . PRO A 1 277 ? -2.494 7.467 10.180 1.00 36.00 277 PRO A C 1
ATOM 1902 O O . PRO A 1 277 ? -2.830 8.604 9.884 1.00 37.76 277 PRO A O 1
ATOM 1906 N N . ASP A 1 278 ? -3.327 6.558 10.684 1.00 33.83 278 ASP A N 1
ATOM 1907 C CA . ASP A 1 278 ? -4.752 6.808 10.914 1.00 32.60 278 ASP A CA 1
ATOM 1908 C C . ASP A 1 278 ? -4.987 7.507 12.257 1.00 25.69 278 ASP A C 1
ATOM 1909 O O . ASP A 1 278 ? -4.767 6.917 13.306 1.00 30.97 278 ASP A O 1
ATOM 1914 N N . PRO A 1 279 ? -5.447 8.768 12.229 1.00 31.93 279 PRO A N 1
ATOM 1915 C CA . PRO A 1 279 ? -5.637 9.509 13.485 1.00 29.43 279 PRO A CA 1
ATOM 1916 C C . PRO A 1 279 ? -6.590 8.813 14.459 1.00 28.10 279 PRO A C 1
ATOM 1917 O O . PRO A 1 279 ? -6.437 8.974 15.670 1.00 28.50 279 PRO A O 1
ATOM 1921 N N . GLU A 1 280 ? -7.564 8.069 13.946 1.00 28.69 280 GLU A N 1
ATOM 1922 C CA . GLU A 1 280 ? -8.483 7.328 14.811 1.00 33.37 280 GLU A CA 1
ATOM 1923 C C . GLU A 1 280 ? -7.793 6.197 15.561 1.00 36.82 280 GLU A C 1
ATOM 1924 O O . GLU A 1 280 ? -8.294 5.757 16.594 1.00 36.22 280 GLU A O 1
ATOM 1930 N N . LYS A 1 281 ? -6.652 5.730 15.049 1.00 31.01 281 LYS A N 1
ATOM 1931 C CA . LYS A 1 281 ? -5.893 4.665 15.711 1.00 33.74 281 LYS A CA 1
ATOM 1932 C C . LYS A 1 281 ? -4.955 5.185 16.801 1.00 30.66 281 LYS A C 1
ATOM 1933 O O . LYS A 1 281 ? -4.537 4.423 17.668 1.00 28.24 281 LYS A O 1
ATOM 1939 N N . ARG A 1 282 ? -4.646 6.478 16.774 1.00 26.07 282 ARG A N 1
ATOM 1940 C CA . ARG A 1 282 ? -3.788 7.057 17.804 1.00 25.62 282 ARG A CA 1
ATOM 1941 C C . ARG A 1 282 ? -4.585 7.232 19.085 1.00 25.13 282 ARG A C 1
ATOM 1942 O O . ARG A 1 282 ? -5.780 7.486 19.031 1.00 28.89 282 ARG A O 1
ATOM 1950 N N . PRO A 1 283 ? -3.928 7.080 20.246 1.00 25.96 283 PRO A N 1
ATOM 1951 C CA . PRO A 1 283 ? -4.562 7.283 21.559 1.00 23.71 283 PRO A CA 1
ATOM 1952 C C . PRO A 1 283 ? -4.775 8.775 21.870 1.00 24.94 283 PRO A C 1
ATOM 1953 O O . PRO A 1 283 ? -4.133 9.622 21.246 1.00 21.67 283 PRO A O 1
ATOM 1957 N N A ASP A 1 284 ? -5.667 9.085 22.812 0.50 22.97 284 ASP A N 1
ATOM 1958 N N B ASP A 1 284 ? -5.657 9.082 22.817 0.50 22.95 284 ASP A N 1
ATOM 1959 C CA A ASP A 1 284 ? -5.838 10.460 23.286 0.50 25.09 284 ASP A CA 1
ATOM 1960 C CA B ASP A 1 284 ? -5.820 10.456 23.282 0.50 25.24 284 ASP A CA 1
ATOM 1961 C C A ASP A 1 284 ? -4.673 10.789 24.219 0.50 27.26 284 ASP A C 1
ATOM 1962 C C B ASP A 1 284 ? -4.643 10.793 24.191 0.50 27.08 284 ASP A C 1
ATOM 1963 O O A ASP A 1 284 ? -3.988 9.882 24.688 0.50 25.59 284 ASP A O 1
ATOM 1964 O O B ASP A 1 284 ? -3.914 9.896 24.609 0.50 25.04 284 ASP A O 1
ATOM 1973 N N . VAL A 1 285 ? -4.462 12.071 24.514 1.00 25.92 285 VAL A N 1
ATOM 1974 C CA . VAL A 1 285 ? -3.312 12.471 25.343 1.00 26.97 285 VAL A CA 1
ATOM 1975 C C . VAL A 1 285 ? -3.420 11.893 26.744 1.00 30.48 285 VAL A C 1
ATOM 1976 O O . VAL A 1 285 ? -2.422 11.626 27.398 1.00 26.12 285 VAL A O 1
ATOM 1980 N N . THR A 1 286 ? -4.646 11.707 27.212 1.00 22.26 286 THR A N 1
ATOM 1981 C CA . THR A 1 286 ? -4.862 11.177 28.554 1.00 28.12 286 THR A CA 1
ATOM 1982 C C . THR A 1 286 ? -4.264 9.778 28.719 1.00 32.13 286 THR A C 1
ATOM 1983 O O . THR A 1 286 ? -3.673 9.476 29.753 1.00 32.65 286 THR A O 1
ATOM 1987 N N . TYR A 1 287 ? -4.410 8.933 27.698 1.00 28.17 287 TYR A N 1
ATOM 1988 C CA . TYR A 1 287 ? -3.824 7.598 27.729 1.00 24.78 287 TYR A CA 1
ATOM 1989 C C . TYR A 1 287 ? -2.280 7.683 27.650 1.00 27.55 287 TYR A C 1
ATOM 1990 O O . TYR A 1 287 ? -1.566 6.974 28.357 1.00 30.09 287 TYR A O 1
ATOM 1999 N N . VAL A 1 288 ? -1.766 8.546 26.786 1.00 24.96 288 VAL A N 1
ATOM 2000 C CA . VAL A 1 288 ? -0.305 8.699 26.666 1.00 27.80 288 VAL A CA 1
ATOM 2001 C C . VAL A 1 288 ? 0.272 9.166 27.998 1.00 31.21 288 VAL A C 1
ATOM 2002 O O . VAL A 1 288 ? 1.239 8.600 28.509 1.00 29.22 288 VAL A O 1
ATOM 2006 N N . TYR A 1 289 ? -0.344 10.193 28.570 1.00 24.47 289 TYR A N 1
ATOM 2007 C CA . TYR A 1 289 ? 0.057 10.702 29.875 1.00 25.27 289 TYR A CA 1
ATOM 2008 C C . TYR A 1 289 ? 0.084 9.623 30.958 1.00 28.75 289 TYR A C 1
ATOM 2009 O O . TYR A 1 289 ? 1.041 9.557 31.744 1.00 32.75 289 TYR A O 1
ATOM 2018 N N . ASP A 1 290 ? -0.963 8.803 31.025 1.00 28.19 290 ASP A N 1
ATOM 2019 C CA . ASP A 1 290 ? -1.043 7.743 32.037 1.00 29.77 290 ASP A CA 1
ATOM 2020 C C . ASP A 1 290 ? 0.114 6.759 31.892 1.00 29.22 290 ASP A C 1
ATOM 2021 O O . ASP A 1 290 ? 0.690 6.319 32.883 1.00 33.09 290 ASP A O 1
ATOM 2026 N N . VAL A 1 291 ? 0.435 6.389 30.658 1.00 23.93 291 VAL A N 1
ATOM 2027 C CA . VAL A 1 291 ? 1.578 5.512 30.429 1.00 29.95 291 VAL A CA 1
ATOM 2028 C C . VAL A 1 291 ? 2.875 6.185 30.874 1.00 27.03 291 VAL A C 1
ATOM 2029 O O . VAL A 1 291 ? 3.724 5.557 31.508 1.00 34.30 291 VAL A O 1
ATOM 2033 N N . ALA A 1 292 ? 3.024 7.464 30.544 1.00 25.29 292 ALA A N 1
ATOM 2034 C CA . ALA A 1 292 ? 4.242 8.187 30.887 1.00 30.29 292 ALA A CA 1
ATOM 2035 C C . ALA A 1 292 ? 4.451 8.213 32.402 1.00 27.54 292 ALA A C 1
ATOM 2036 O O . ALA A 1 292 ? 5.554 7.976 32.883 1.00 30.88 292 ALA A O 1
ATOM 2038 N N . LYS A 1 293 ? 3.378 8.488 33.141 1.00 25.68 293 LYS A N 1
ATOM 2039 C CA . LYS A 1 293 ? 3.412 8.513 34.604 1.00 30.87 293 LYS A CA 1
ATOM 2040 C C . LYS A 1 293 ? 3.751 7.160 35.237 1.00 34.08 293 LYS A C 1
ATOM 2041 O O . LYS A 1 293 ? 4.508 7.093 36.201 1.00 33.75 293 LYS A O 1
ATOM 2047 N N . ARG A 1 294 ? 3.168 6.085 34.718 1.00 37.79 294 ARG A N 1
ATOM 2048 C CA . ARG A 1 294 ? 3.503 4.742 35.198 1.00 39.13 294 ARG A CA 1
ATOM 2049 C C . ARG A 1 294 ? 4.978 4.422 34.931 1.00 29.18 294 ARG A C 1
ATOM 2050 O O . ARG A 1 294 ? 5.683 3.924 35.803 1.00 34.16 294 ARG A O 1
ATOM 2058 N N . MET A 1 295 ? 5.437 4.697 33.720 1.00 28.00 295 MET A N 1
ATOM 2059 C CA . MET A 1 295 ? 6.797 4.335 33.347 1.00 31.98 295 MET A CA 1
ATOM 2060 C C . MET A 1 295 ? 7.809 5.204 34.090 1.00 40.87 295 MET A C 1
ATOM 2061 O O . MET A 1 295 ? 8.884 4.735 34.472 1.00 37.07 295 MET A O 1
ATOM 2066 N N . HIS A 1 296 ? 7.460 6.468 34.303 1.00 36.10 296 HIS A N 1
ATOM 2067 C CA . HIS A 1 296 ? 8.333 7.368 35.048 1.00 38.89 296 HIS A CA 1
ATOM 2068 C C . HIS A 1 296 ? 8.490 6.883 36.483 1.00 42.88 296 HIS A C 1
ATOM 2069 O O . HIS A 1 296 ? 9.588 6.921 37.047 1.00 39.78 296 HIS A O 1
ATOM 2076 N N . ALA A 1 297 ? 7.391 6.409 37.062 1.00 40.54 297 ALA A N 1
ATOM 2077 C CA . ALA A 1 297 ? 7.373 6.000 38.461 1.00 40.94 297 ALA A CA 1
ATOM 2078 C C . ALA A 1 297 ? 8.241 4.768 38.724 1.00 57.39 297 ALA A C 1
ATOM 2079 O O . ALA A 1 297 ? 8.874 4.663 39.775 1.00 59.53 297 ALA A O 1
ATOM 2081 N N . CYS A 1 298 ? 8.278 3.840 37.771 1.00 61.05 298 CYS A N 1
ATOM 2082 C CA . CYS A 1 298 ? 9.003 2.589 37.983 1.00 68.40 298 CYS A CA 1
ATOM 2083 C C . CYS A 1 298 ? 10.400 2.541 37.346 1.00 76.44 298 CYS A C 1
ATOM 2084 O O . CYS A 1 298 ? 11.161 1.609 37.599 1.00 83.27 298 CYS A O 1
ATOM 2087 N N . THR A 1 299 ? 10.743 3.527 36.522 1.00 77.55 299 THR A N 1
ATOM 2088 C CA . THR A 1 299 ? 12.114 3.616 36.012 1.00 77.41 299 THR A CA 1
ATOM 2089 C C . THR A 1 299 ? 12.957 4.502 36.917 1.00 78.23 299 THR A C 1
ATOM 2090 O O . THR A 1 299 ? 14.168 4.612 36.734 1.00 78.92 299 THR A O 1
ATOM 2094 N N . ALA A 1 300 ? 12.309 5.128 37.894 1.00 83.04 300 ALA A N 1
ATOM 2095 C CA . ALA A 1 300 ? 13.003 5.981 38.853 1.00 90.17 300 ALA A CA 1
ATOM 2096 C C . ALA A 1 300 ? 12.943 5.380 40.254 1.00 95.63 300 ALA A C 1
ATOM 2097 O O . ALA A 1 300 ? 11.967 5.568 40.978 1.00 98.40 300 ALA A O 1
#

Secondary structure (DSSP, 8-state):
----GGGTTSSGGGEEEEEEEE---EEEEEEETTT--EEEEEEE-TTSS--HHHHHHHHHHHHHHHT---TTB--EEEEEEETTEEEEEEE---S-BHHHHHHHHHHTT-PPPHHHHHHHHHHHHHHHHHHHHTT-------GGGEEE-TTS-EEE-----SS--HHHHTT----HHHHHHHHHHHHHHHHHSS-TT---HHHHHHHHHTT-SPPPPTTTS-HHHHHHHHHHT-SSGGGSPPHHHHHHHHHHHHHHH-

Sequence (258 aa):
KALRPDMGYNTLANFRIEKKIGRGSEVYRAACLLDGVPVALKKVQIFDLMDAKARADCIKEIDLLKQLNHPNVIKYYASFIEDNELNIVLELADDAGDLSRMIKHFKKQKRLIPERTVWKYFVQLCSALEHMHSRRVMHRDIKPANVFITATGVVKLGDLTPYYMSPERIHENGYNFKSDIWSLGCLLYEMAALQSPFYMNLYSLCKKIEQCDYPPLPSDHYSEEELRQLVNNMCINPDPEKRPDDVTYVYDVAKRMHACTA